Protein AF-A2EUS5-F1 (afdb_monomer_lite)

Secondary structure (DSSP, 8-state):
---TT-TTS---HHHHH-HHHH-TT--S---S-GGGTT------SS-PPTTEE--TTT--SSS--PEEEEEETTTEEEEEEEEETTTTEEEEEEE-STT-EEEEEEEEETTEEEEEEEE---HHHHHHHHHHHH---SS-TTTT--PPPPPPPPPPPPPPPPPP-PPPPPPS------PPP-----GGGTTTSS--TTS--STT-EEEETTEEEE--STTS--HHHHHHHHHHHHHHHHH-

pLDDT: mean 83.4, std 14.46, range [44.53, 98.56]

Foldseek 3Di:
DADPVDPVQLQDPVCVVCVCVLPVPPDNAFANDVVVSRHPDDDDPDDDDQQWDDAPQQDDDPVRDTWGKDAPAQQKIKTFDQQEPVVSHTDIDIGRAFQDKDWGWHHDDPPDIDITIGTDHRSNVVVVVSVVVVDDCPDDPCPPPPPPDDDDDPDDDDDDDDDDDDDDDDDPDDPDDDDQDDDDDDLCPVVVVDPDQQADQDAQDWGADPNDTDGDHPVRHDDPVNSVVVVVVVVVVSVVD

Structure (mmCIF, N/CA/C/O backbone):
data_AF-A2EUS5-F1
#
_entry.id   AF-A2EUS5-F1
#
loop_
_atom_site.group_PDB
_atom_site.id
_atom_site.type_symbol
_atom_site.label_atom_id
_atom_site.label_alt_id
_atom_site.label_comp_id
_atom_site.label_asym_id
_atom_site.label_entity_id
_atom_site.label_seq_id
_atom_site.pdbx_PDB_ins_code
_atom_site.Cartn_x
_atom_site.Cartn_y
_atom_site.Cartn_z
_atom_site.occupancy
_atom_site.B_iso_or_equiv
_atom_site.auth_seq_id
_atom_site.auth_comp_id
_atom_site.auth_asym_id
_atom_site.auth_atom_id
_atom_site.pdbx_PDB_model_num
ATOM 1 N N . MET A 1 1 ? -14.681 -1.479 -20.685 1.00 73.88 1 MET A N 1
ATOM 2 C CA . MET A 1 1 ? -13.564 -0.969 -21.499 1.00 73.88 1 MET A CA 1
ATOM 3 C C . MET A 1 1 ? -13.540 0.542 -21.354 1.00 73.88 1 MET A C 1
ATOM 5 O O . MET A 1 1 ? -14.616 1.126 -21.282 1.00 73.88 1 MET A O 1
ATOM 9 N N . ILE A 1 2 ? -12.360 1.143 -21.207 1.00 82.38 2 ILE A N 1
ATOM 10 C CA . ILE A 1 2 ? -12.221 2.602 -21.096 1.00 82.38 2 ILE A CA 1
ATOM 11 C C . ILE A 1 2 ? -12.633 3.242 -22.420 1.00 82.38 2 ILE A C 1
ATOM 13 O O . ILE A 1 2 ? -12.225 2.773 -23.481 1.00 82.38 2 ILE A O 1
ATOM 17 N N . ASP A 1 3 ? -13.460 4.282 -22.348 1.00 84.12 3 ASP A N 1
ATOM 18 C CA . ASP A 1 3 ? -13.891 5.029 -23.525 1.00 84.12 3 ASP A CA 1
ATOM 19 C C . ASP A 1 3 ? -12.843 6.080 -23.892 1.00 84.12 3 ASP A C 1
ATOM 21 O O . ASP A 1 3 ? -12.857 7.198 -23.393 1.00 84.12 3 ASP A O 1
ATOM 25 N N . CYS A 1 4 ? -11.940 5.717 -24.794 1.00 84.12 4 CYS A N 1
ATOM 26 C CA . CYS A 1 4 ? -10.886 6.595 -25.296 1.00 84.12 4 CYS A CA 1
ATOM 27 C C . CYS A 1 4 ? -11.377 7.839 -26.053 1.00 84.12 4 CYS A C 1
ATOM 29 O O . CYS A 1 4 ? -10.570 8.712 -26.360 1.00 84.12 4 CYS A O 1
ATOM 31 N N . ASN A 1 5 ? -12.675 7.935 -26.351 1.00 82.12 5 ASN A N 1
ATOM 32 C CA . ASN A 1 5 ? -13.273 9.115 -26.972 1.00 82.12 5 ASN A CA 1
ATOM 33 C C . ASN A 1 5 ? -13.945 10.037 -25.948 1.00 82.12 5 ASN A C 1
ATOM 35 O O . ASN A 1 5 ? -14.402 11.123 -26.309 1.00 82.12 5 ASN A O 1
ATOM 39 N N . ASN A 1 6 ? -14.028 9.623 -24.682 1.00 79.00 6 ASN A N 1
ATOM 40 C CA . ASN A 1 6 ? -14.646 10.417 -23.640 1.00 79.00 6 ASN A CA 1
ATOM 41 C C . ASN A 1 6 ? -13.616 11.388 -23.037 1.00 79.00 6 ASN A C 1
ATOM 43 O O . ASN A 1 6 ? -12.697 10.951 -22.345 1.00 79.00 6 ASN A O 1
ATOM 47 N N . PRO A 1 7 ? -13.784 12.712 -23.198 1.00 66.62 7 PRO A N 1
ATOM 48 C CA . PRO A 1 7 ? -12.845 13.697 -22.659 1.00 66.62 7 PRO A CA 1
ATOM 49 C C . PRO A 1 7 ? -12.796 13.723 -21.122 1.00 66.62 7 PRO A C 1
ATOM 51 O O . PRO A 1 7 ? -11.922 14.365 -20.551 1.00 66.62 7 PRO A O 1
ATOM 54 N N . THR A 1 8 ? -13.733 13.056 -20.437 1.00 68.19 8 THR A N 1
ATOM 55 C CA . THR A 1 8 ? -13.759 12.973 -18.966 1.00 68.19 8 THR A CA 1
ATOM 56 C C . THR A 1 8 ? -12.941 11.808 -18.413 1.00 68.19 8 THR A C 1
ATOM 58 O O . THR A 1 8 ? -12.488 11.861 -17.269 1.00 68.19 8 THR A O 1
ATOM 61 N N . THR A 1 9 ? -12.705 10.764 -19.209 1.00 65.12 9 THR A N 1
ATOM 62 C CA . THR A 1 9 ? -11.675 9.781 -18.893 1.00 65.12 9 THR A CA 1
ATOM 63 C C . THR A 1 9 ? -10.361 10.411 -19.322 1.00 65.12 9 THR A C 1
ATOM 65 O O . THR A 1 9 ? -10.129 10.559 -20.515 1.00 65.12 9 THR A O 1
ATOM 68 N N . ASN A 1 10 ? -9.513 10.824 -18.378 1.00 65.81 10 ASN A N 1
ATOM 69 C CA . ASN A 1 10 ? -8.153 11.326 -18.641 1.00 65.81 10 ASN A CA 1
ATOM 70 C C . ASN A 1 10 ? -7.235 10.219 -19.218 1.00 65.81 10 ASN A C 1
ATOM 72 O O . ASN A 1 10 ? -6.119 10.015 -18.746 1.00 65.81 10 ASN A O 1
ATOM 76 N N . ALA A 1 11 ? -7.733 9.426 -20.165 1.00 69.56 11 ALA A N 1
ATOM 77 C CA . ALA A 1 11 ? -7.022 8.352 -20.813 1.00 69.56 11 ALA A CA 1
ATOM 78 C C . ALA A 1 11 ? -6.057 8.979 -21.819 1.00 69.56 11 ALA A C 1
ATOM 80 O O . ALA A 1 11 ? -6.460 9.600 -22.801 1.00 69.56 11 ALA A O 1
ATOM 81 N N . ASP A 1 12 ? -4.769 8.854 -21.525 1.00 84.00 12 ASP A N 1
ATOM 82 C CA . ASP A 1 12 ? -3.700 9.325 -22.393 1.00 84.00 12 ASP A CA 1
ATOM 83 C C . ASP A 1 12 ? -3.794 8.649 -23.771 1.00 84.00 12 ASP A C 1
ATOM 85 O O . ASP A 1 12 ? -4.067 7.450 -23.885 1.00 84.00 12 ASP A O 1
ATOM 89 N N . SER A 1 13 ? -3.528 9.412 -24.831 1.00 87.12 13 SER A N 1
ATOM 90 C CA . SER A 1 13 ? -3.507 8.906 -26.207 1.00 87.12 13 SER A CA 1
ATOM 91 C C . SER A 1 13 ? -2.647 7.644 -26.386 1.00 87.12 13 SER A C 1
ATOM 93 O O . SER A 1 13 ? -3.013 6.759 -27.154 1.00 87.12 13 SER A O 1
ATOM 95 N N . ARG A 1 14 ? -1.544 7.495 -25.640 1.00 86.38 14 ARG A N 1
ATOM 96 C CA . ARG A 1 14 ? -0.659 6.319 -25.691 1.00 86.38 14 ARG A CA 1
ATOM 97 C C . ARG A 1 14 ? -1.316 5.065 -25.145 1.00 86.38 14 ARG A C 1
ATOM 99 O O . ARG A 1 14 ? -1.176 4.005 -25.758 1.00 86.38 14 ARG A O 1
ATOM 106 N N . TYR A 1 15 ? -2.061 5.203 -24.049 1.00 89.94 15 TYR A N 1
ATOM 107 C CA . TYR A 1 15 ? -2.882 4.129 -23.500 1.00 89.94 15 TYR A CA 1
ATOM 108 C C . TYR A 1 15 ? -3.909 3.670 -24.539 1.00 89.94 15 TYR A C 1
ATOM 110 O O . TYR A 1 15 ? -4.011 2.483 -24.849 1.00 89.94 15 TYR A O 1
ATOM 118 N N . CYS A 1 16 ? -4.618 4.631 -25.132 1.00 89.19 16 CYS A N 1
ATOM 119 C CA . CYS A 1 16 ? -5.685 4.383 -26.096 1.00 89.19 16 CYS A CA 1
ATOM 120 C C . CYS A 1 16 ? -5.209 3.802 -27.429 1.00 89.19 16 CYS A C 1
ATOM 122 O O . CYS A 1 16 ? -5.917 2.998 -28.031 1.00 89.19 16 CYS A O 1
ATOM 124 N N . ASN A 1 17 ? -3.998 4.152 -27.859 1.00 91.94 17 ASN A N 1
ATOM 125 C CA . ASN A 1 17 ? -3.387 3.596 -29.062 1.00 91.94 17 ASN A CA 1
ATOM 126 C C . ASN A 1 17 ? -2.843 2.171 -28.849 1.00 91.94 17 ASN A C 1
ATOM 128 O O . ASN A 1 17 ? -2.637 1.456 -29.826 1.00 91.94 17 ASN A O 1
ATOM 132 N N . ASN A 1 18 ? -2.626 1.736 -27.598 1.00 92.25 18 ASN A N 1
ATOM 133 C CA . ASN A 1 18 ? -2.013 0.440 -27.277 1.00 92.25 18 ASN A CA 1
ATOM 134 C C . ASN A 1 18 ? -2.756 -0.330 -26.159 1.00 92.25 18 ASN A C 1
ATOM 136 O O . ASN A 1 18 ? -2.133 -0.764 -25.183 1.00 92.25 18 ASN A O 1
ATOM 140 N N . PRO A 1 19 ? -4.077 -0.571 -26.278 1.00 87.19 19 PRO A N 1
ATOM 141 C CA . PRO A 1 19 ? -4.865 -1.173 -25.201 1.00 87.19 19 PRO A CA 1
ATOM 142 C C . PRO A 1 19 ? -4.442 -2.614 -24.882 1.00 87.19 19 PRO A C 1
ATOM 144 O O . PRO A 1 19 ? -4.576 -3.046 -23.743 1.00 87.19 19 PRO A O 1
ATOM 147 N N . GLY A 1 20 ? -3.891 -3.355 -25.851 1.00 90.12 20 GLY A N 1
ATOM 148 C CA . GLY A 1 20 ? -3.392 -4.716 -25.626 1.00 90.12 20 GLY A CA 1
ATOM 149 C C . GLY A 1 20 ? -2.161 -4.783 -24.715 1.00 90.12 20 GLY A C 1
ATOM 150 O O . GLY A 1 20 ? -1.975 -5.785 -24.033 1.00 90.12 20 GLY A O 1
ATOM 151 N N . TYR A 1 21 ? -1.351 -3.719 -24.675 1.00 91.19 21 TYR A N 1
ATOM 152 C CA . TYR A 1 21 ? -0.188 -3.625 -23.791 1.00 91.19 21 TYR A CA 1
ATOM 153 C C . TYR A 1 21 ? -0.593 -3.118 -22.402 1.00 91.19 21 TYR A C 1
ATOM 155 O O . TYR A 1 21 ? -0.327 -3.774 -21.399 1.00 91.19 21 TYR A O 1
ATOM 163 N N . TYR A 1 22 ? -1.303 -1.985 -22.343 1.00 89.12 22 TYR A N 1
ATOM 164 C CA . TYR A 1 22 ? -1.627 -1.322 -21.074 1.00 89.12 22 TYR A CA 1
ATOM 165 C C . TYR A 1 22 ? -2.864 -1.887 -20.357 1.00 89.12 22 TYR A C 1
ATOM 167 O O . TYR A 1 22 ? -3.039 -1.684 -19.157 1.00 89.12 22 TYR A O 1
ATOM 175 N N . ASN A 1 23 ? -3.755 -2.580 -21.069 1.00 90.00 23 ASN A N 1
ATOM 176 C CA . ASN A 1 23 ? -4.985 -3.141 -20.510 1.00 90.00 23 ASN A CA 1
ATOM 177 C C . ASN A 1 23 ? -5.370 -4.485 -21.151 1.00 90.00 23 ASN A C 1
ATOM 179 O O . ASN A 1 23 ? -6.481 -4.633 -21.675 1.00 90.00 23 ASN A O 1
ATOM 183 N N . PRO A 1 24 ? -4.487 -5.498 -21.077 1.00 88.94 24 PRO A N 1
ATOM 184 C CA . PRO A 1 24 ? -4.722 -6.805 -21.692 1.00 88.94 24 PRO A CA 1
ATOM 185 C C . PRO A 1 24 ? -5.991 -7.501 -21.172 1.00 88.94 24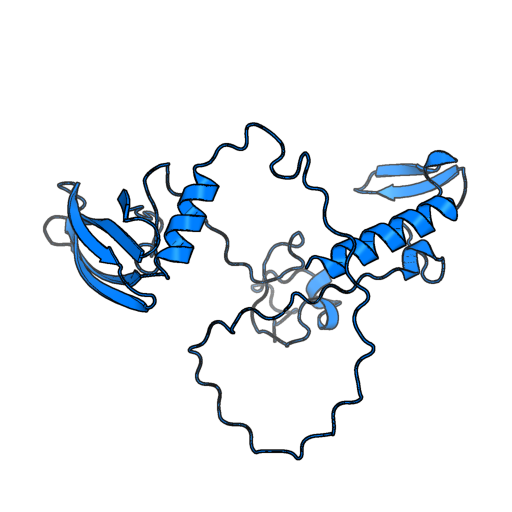 PRO A C 1
ATOM 187 O O . PRO A 1 24 ? -6.568 -8.334 -21.864 1.00 88.94 24 PRO A O 1
ATOM 190 N N . ASN A 1 25 ? -6.453 -7.138 -19.970 1.00 88.12 25 ASN A N 1
ATOM 191 C CA . ASN A 1 25 ? -7.629 -7.722 -19.320 1.00 88.12 25 ASN A CA 1
ATOM 192 C C . ASN A 1 25 ? -8.922 -6.907 -19.523 1.00 88.12 25 ASN A C 1
ATOM 194 O O . ASN A 1 25 ? -9.967 -7.281 -18.992 1.00 88.12 25 ASN A O 1
ATOM 198 N N . GLY A 1 26 ? -8.882 -5.790 -20.259 1.00 88.31 26 GLY A N 1
ATOM 199 C CA . GLY A 1 26 ? -10.076 -5.013 -20.608 1.00 88.31 26 GLY A CA 1
ATOM 200 C C . GLY A 1 26 ? -10.772 -4.307 -19.435 1.00 88.31 26 GLY A C 1
ATOM 201 O O . GLY A 1 26 ? -11.986 -4.074 -19.494 1.00 88.31 26 GLY A O 1
ATOM 202 N N . TYR A 1 27 ? -10.032 -3.933 -18.386 1.00 85.50 27 TYR A N 1
ATOM 203 C CA . TYR A 1 27 ? -10.548 -3.166 -17.252 1.00 85.50 27 TYR A CA 1
ATOM 204 C C . TYR A 1 27 ? -11.239 -1.871 -17.708 1.00 85.50 27 TYR A C 1
ATOM 206 O O . TYR A 1 27 ? -10.928 -1.287 -18.748 1.00 85.50 27 TYR A O 1
ATOM 214 N N . ASN A 1 28 ? -12.219 -1.424 -16.930 1.00 87.50 28 ASN A N 1
ATOM 215 C CA . ASN A 1 28 ? -12.946 -0.171 -17.145 1.00 87.50 28 ASN A CA 1
ATOM 216 C C . ASN A 1 28 ? -12.312 1.030 -16.424 1.00 87.50 28 ASN A C 1
ATOM 218 O O . ASN A 1 28 ? -12.851 2.129 -16.504 1.00 87.50 28 ASN A O 1
ATOM 222 N N . ILE A 1 29 ? -11.195 0.815 -15.732 1.00 84.62 29 ILE A N 1
ATOM 223 C CA . ILE A 1 29 ? -10.425 1.829 -15.017 1.00 84.62 29 ILE A CA 1
ATOM 224 C C . ILE A 1 29 ? -8.949 1.698 -15.396 1.00 84.62 29 ILE A C 1
ATOM 226 O O . ILE A 1 29 ? -8.449 0.583 -15.556 1.00 84.62 29 ILE A O 1
ATOM 230 N N . SER A 1 30 ? -8.258 2.826 -15.526 1.00 86.75 30 SER A N 1
ATOM 231 C CA . SER A 1 30 ? -6.803 2.898 -15.678 1.00 86.75 30 SER A CA 1
ATOM 232 C C . SER A 1 30 ? -6.224 3.782 -14.584 1.00 86.75 30 SER A C 1
ATOM 234 O O . SER A 1 30 ? -6.906 4.641 -14.020 1.00 86.75 30 SER A O 1
ATOM 236 N N . GLY A 1 31 ? -4.945 3.581 -14.292 1.00 87.44 31 GLY A N 1
ATOM 237 C CA . GLY A 1 31 ? -4.135 4.601 -13.650 1.00 87.44 31 GLY A CA 1
ATOM 238 C C . GLY A 1 31 ? -4.023 5.841 -14.539 1.00 87.44 31 GLY A C 1
ATOM 239 O O . GLY A 1 31 ? -4.237 5.791 -15.750 1.00 87.44 31 GLY A O 1
ATOM 240 N N . ILE A 1 32 ? -3.690 6.966 -13.915 1.00 84.94 32 ILE A N 1
ATOM 241 C CA . ILE A 1 32 ? -3.557 8.269 -14.585 1.00 84.94 32 ILE A CA 1
ATOM 242 C C . ILE A 1 32 ? -2.099 8.640 -14.883 1.00 84.94 32 ILE A C 1
ATOM 244 O O . ILE A 1 32 ? -1.841 9.658 -15.515 1.00 84.94 32 ILE A O 1
ATOM 248 N N . TYR A 1 33 ? -1.144 7.840 -14.407 1.00 85.69 33 TYR A N 1
ATOM 249 C CA . TYR A 1 33 ? 0.279 8.149 -14.475 1.00 85.69 33 TYR A CA 1
ATOM 250 C C . TYR A 1 33 ? 0.988 7.220 -15.457 1.00 85.69 33 TYR A C 1
ATOM 252 O O . TYR A 1 33 ? 0.978 5.999 -15.293 1.00 85.69 33 TYR A O 1
ATOM 260 N N . GLU A 1 34 ? 1.651 7.821 -16.441 1.00 87.38 34 GLU A N 1
ATOM 261 C CA . GLU A 1 34 ? 2.504 7.123 -17.405 1.00 87.38 34 GLU A CA 1
ATOM 262 C C . GLU A 1 34 ? 3.674 6.403 -16.727 1.00 87.38 34 GLU A C 1
ATOM 264 O O . GLU A 1 34 ? 4.009 5.294 -17.114 1.00 87.38 34 GLU A O 1
ATOM 269 N N . SER A 1 35 ? 4.257 6.984 -15.672 1.00 88.50 35 SER A N 1
ATOM 270 C CA . SER A 1 35 ? 5.387 6.390 -14.938 1.00 88.50 35 SER A CA 1
ATOM 271 C C . SER A 1 35 ? 5.080 5.023 -14.318 1.00 88.50 35 SER A C 1
ATOM 273 O O . SER A 1 35 ? 5.985 4.343 -13.845 1.00 88.50 35 SER A O 1
ATOM 275 N N . PHE A 1 36 ? 3.803 4.647 -14.272 1.00 88.56 36 PHE A N 1
ATOM 276 C CA . PHE A 1 36 ? 3.329 3.350 -13.806 1.00 88.56 36 PHE A CA 1
ATOM 277 C C . PHE A 1 36 ? 2.606 2.583 -14.916 1.00 88.56 36 PHE A C 1
ATOM 279 O O . PHE A 1 36 ? 1.742 1.766 -14.614 1.00 88.56 36 PHE A O 1
ATOM 286 N N . ASP A 1 37 ? 2.883 2.892 -16.186 1.00 89.31 37 ASP A N 1
ATOM 287 C CA . ASP A 1 37 ? 2.243 2.294 -17.361 1.00 89.31 37 ASP A CA 1
ATOM 288 C C . ASP A 1 37 ? 0.709 2.291 -17.269 1.00 89.31 37 ASP A C 1
ATOM 290 O O . ASP A 1 37 ? 0.037 1.335 -17.656 1.00 89.31 37 ASP A O 1
ATOM 294 N N . TYR A 1 38 ? 0.134 3.352 -16.691 1.00 88.88 38 TYR A N 1
ATOM 295 C CA . TYR A 1 38 ? -1.307 3.475 -16.446 1.00 88.88 38 TYR A CA 1
ATOM 296 C C . TYR A 1 38 ? -1.905 2.314 -15.633 1.00 88.88 38 TYR A C 1
ATOM 298 O O . TYR A 1 38 ? -3.113 2.063 -15.684 1.00 88.88 38 TYR A O 1
ATOM 306 N N . GLN A 1 39 ? -1.094 1.611 -14.841 1.00 86.69 39 GLN A N 1
ATOM 307 C CA . GLN A 1 39 ? -1.578 0.602 -13.913 1.00 86.69 39 GLN A CA 1
ATOM 308 C C . GLN A 1 39 ? -2.384 1.281 -12.792 1.00 86.69 39 GLN A C 1
ATOM 310 O O . GLN A 1 39 ? -1.955 2.302 -12.242 1.00 86.69 39 GLN A O 1
ATOM 315 N N . PRO A 1 40 ? -3.563 0.749 -12.423 1.00 83.94 40 PRO A N 1
ATOM 316 C CA . PRO A 1 40 ? -4.359 1.286 -11.326 1.00 83.94 40 PRO A CA 1
ATOM 317 C C . PRO A 1 40 ? -3.712 0.919 -9.983 1.00 83.94 40 PRO A C 1
ATOM 319 O O . PRO A 1 40 ? -4.076 -0.061 -9.332 1.00 83.94 40 PRO A O 1
ATOM 322 N N . LEU A 1 41 ? -2.723 1.710 -9.570 1.00 85.56 41 LEU A N 1
ATOM 323 C CA . LEU A 1 41 ? -2.011 1.516 -8.313 1.00 85.56 41 LEU A CA 1
ATOM 324 C C . LEU A 1 41 ? -2.738 2.196 -7.152 1.00 85.56 41 LEU A C 1
ATOM 326 O O . LEU A 1 41 ? -3.192 3.336 -7.246 1.00 85.56 41 LEU A O 1
ATOM 330 N N . LYS A 1 42 ? -2.795 1.503 -6.012 1.00 81.31 42 LYS A N 1
ATOM 331 C CA . LYS A 1 42 ? -3.164 2.113 -4.732 1.00 81.31 42 LYS A CA 1
ATOM 332 C C . LYS A 1 42 ? -1.903 2.696 -4.109 1.00 81.31 42 LYS A C 1
ATOM 334 O O . LYS A 1 42 ? -1.052 1.942 -3.648 1.00 81.31 42 LYS A O 1
ATOM 339 N N . TYR A 1 43 ? -1.799 4.017 -4.078 1.00 81.00 43 TYR A N 1
ATOM 340 C CA . TYR A 1 43 ? -0.706 4.716 -3.410 1.00 81.00 43 TYR A CA 1
ATOM 341 C C . TYR A 1 43 ? -1.231 5.499 -2.201 1.00 81.00 43 TYR A C 1
ATOM 343 O O . TYR A 1 43 ? -2.372 5.974 -2.212 1.00 81.00 43 TYR A O 1
ATOM 351 N N . PRO A 1 44 ? -0.433 5.623 -1.129 1.00 79.44 44 PRO A N 1
ATOM 352 C CA . PRO A 1 44 ? -0.824 6.419 0.021 1.00 79.44 44 PRO A CA 1
ATOM 353 C C . PRO A 1 44 ? -0.848 7.903 -0.362 1.00 79.44 44 PRO A C 1
ATOM 355 O O . PRO A 1 44 ? 0.143 8.446 -0.842 1.00 79.44 44 PRO A O 1
ATOM 358 N N . LYS A 1 45 ? -1.975 8.581 -0.117 1.00 81.12 45 LYS A N 1
ATOM 359 C CA . LYS A 1 45 ? -2.053 10.051 -0.199 1.00 81.12 45 LYS A CA 1
ATOM 360 C C . LYS A 1 45 ? -1.376 10.722 1.002 1.00 81.12 45 LYS A C 1
ATOM 362 O O . LYS A 1 45 ? -0.912 11.852 0.906 1.00 81.12 45 LYS A O 1
ATOM 367 N N . PHE A 1 46 ? -1.337 10.016 2.128 1.00 83.69 46 PHE A N 1
ATOM 368 C CA . PHE A 1 46 ? -0.775 10.470 3.388 1.00 83.69 46 PHE A CA 1
ATOM 369 C C . PHE A 1 46 ? -0.000 9.328 4.047 1.00 83.69 46 PHE A C 1
ATOM 371 O O . PHE A 1 46 ? -0.437 8.176 4.016 1.00 83.69 46 PHE A O 1
ATOM 378 N N . ILE A 1 47 ? 1.151 9.651 4.637 1.00 87.00 47 ILE A N 1
ATOM 379 C CA . ILE A 1 47 ? 2.001 8.699 5.354 1.00 87.00 47 ILE A CA 1
ATOM 380 C C . ILE A 1 47 ? 1.943 9.040 6.838 1.00 87.00 47 ILE A C 1
ATOM 382 O O . ILE A 1 47 ? 2.196 10.176 7.238 1.00 87.00 47 ILE A O 1
ATOM 386 N N . CYS A 1 48 ? 1.624 8.042 7.660 1.00 90.12 48 CYS A N 1
ATOM 387 C CA . CYS A 1 48 ? 1.584 8.218 9.102 1.00 90.12 48 CYS A CA 1
ATOM 388 C C . CYS A 1 48 ? 2.966 8.544 9.680 1.00 90.12 48 CYS A C 1
ATOM 390 O O . CYS A 1 48 ? 3.949 7.914 9.280 1.00 90.12 48 CYS A O 1
ATOM 392 N N . PRO A 1 49 ? 3.050 9.467 10.659 1.00 90.75 49 PRO A N 1
ATOM 393 C CA . PRO A 1 49 ? 4.302 9.739 11.351 1.00 90.75 49 PRO A CA 1
ATOM 394 C C . PRO A 1 49 ? 4.772 8.505 12.134 1.00 90.75 49 PRO A C 1
ATOM 396 O O . PRO A 1 49 ? 3.995 7.586 12.412 1.00 90.75 49 PRO A O 1
ATOM 399 N N . ARG A 1 50 ? 6.051 8.503 12.521 1.00 90.12 50 ARG A N 1
ATOM 400 C CA . ARG A 1 50 ? 6.672 7.414 13.288 1.00 90.12 50 ARG A CA 1
ATOM 401 C C . ARG A 1 50 ? 5.869 7.083 14.553 1.00 90.12 50 ARG A C 1
ATOM 403 O O . ARG A 1 50 ? 5.386 7.982 15.239 1.00 90.12 50 ARG A O 1
ATOM 410 N N . GLY A 1 51 ? 5.722 5.788 14.844 1.00 92.56 51 GLY A N 1
ATOM 411 C CA . GLY A 1 51 ? 4.921 5.286 15.970 1.00 92.56 51 GLY A CA 1
ATOM 412 C C . GLY A 1 51 ? 3.403 5.325 15.748 1.00 92.56 51 GLY A C 1
ATOM 413 O O . GLY A 1 51 ? 2.642 4.947 16.638 1.00 92.56 51 GLY A O 1
ATOM 414 N N . LYS A 1 52 ? 2.943 5.759 14.567 1.00 94.75 52 LYS A N 1
ATOM 415 C CA . LYS A 1 52 ? 1.533 5.711 14.177 1.00 94.75 52 LYS A CA 1
ATOM 416 C C . LYS A 1 52 ? 1.336 4.969 12.861 1.00 94.75 52 LYS A C 1
ATOM 418 O O . LYS A 1 52 ? 2.225 4.903 12.015 1.00 94.75 52 LYS A O 1
ATOM 423 N N . ALA A 1 53 ? 0.141 4.425 12.678 1.00 94.44 53 ALA A N 1
ATOM 424 C CA . ALA A 1 53 ? -0.241 3.697 11.482 1.00 94.44 53 ALA A CA 1
ATOM 425 C C . ALA A 1 53 ? -1.728 3.883 11.170 1.00 94.44 53 ALA A C 1
ATOM 427 O O . ALA A 1 53 ? -2.534 4.219 12.037 1.00 94.44 53 ALA A O 1
ATOM 428 N N . ALA A 1 54 ? -2.085 3.634 9.916 1.00 93.25 54 ALA A N 1
ATOM 429 C CA . ALA A 1 54 ? -3.462 3.522 9.475 1.00 93.25 54 ALA A CA 1
ATOM 430 C C . ALA A 1 54 ? -3.704 2.089 8.993 1.00 93.25 54 ALA A C 1
ATOM 432 O O . ALA A 1 54 ? -2.849 1.489 8.342 1.00 93.25 54 ALA A O 1
ATOM 433 N N . ILE A 1 55 ? -4.875 1.552 9.318 1.00 93.69 55 ILE A N 1
ATOM 434 C CA . ILE A 1 55 ? -5.368 0.275 8.801 1.00 93.69 55 ILE A CA 1
ATOM 435 C C . ILE A 1 55 ? -6.690 0.509 8.073 1.00 93.69 55 ILE A C 1
ATOM 437 O O . ILE A 1 55 ? -7.293 1.582 8.177 1.00 93.69 55 ILE A O 1
ATOM 441 N N . GLN A 1 56 ? -7.151 -0.497 7.332 1.00 92.19 56 GLN A N 1
ATOM 442 C CA . GLN A 1 56 ? -8.404 -0.415 6.591 1.00 92.19 56 GLN A CA 1
ATOM 443 C C . GLN A 1 56 ? -9.564 -0.009 7.513 1.00 92.19 56 GLN A C 1
ATOM 445 O O . GLN A 1 56 ? -9.767 -0.599 8.574 1.00 92.19 56 GLN A O 1
ATOM 450 N N . GLY A 1 57 ? -10.324 1.004 7.092 1.00 90.62 57 GLY A N 1
ATOM 451 C CA . GLY A 1 57 ? -11.465 1.541 7.837 1.00 90.62 57 GLY A CA 1
ATOM 452 C C . GLY A 1 57 ? -11.145 2.714 8.770 1.00 90.62 57 GLY A C 1
ATOM 453 O O . GLY A 1 57 ? -12.074 3.357 9.259 1.00 90.62 57 GLY A O 1
ATOM 454 N N . LEU A 1 58 ? -9.862 3.041 8.989 1.00 88.69 58 LEU A N 1
ATOM 455 C CA . LEU A 1 58 ? -9.474 4.286 9.668 1.00 88.69 58 LEU A CA 1
ATOM 456 C C . LEU A 1 58 ? -9.495 5.506 8.743 1.00 88.69 58 LEU A C 1
ATOM 458 O O . LEU A 1 58 ? -9.747 6.616 9.210 1.00 88.69 58 LEU A O 1
ATOM 462 N N . THR A 1 59 ? -9.250 5.298 7.452 1.00 78.94 59 THR A N 1
ATOM 463 C CA . THR A 1 59 ? -9.185 6.347 6.433 1.00 78.94 59 THR A CA 1
ATOM 464 C C . THR A 1 59 ? -10.497 6.403 5.652 1.00 78.94 59 THR A C 1
ATOM 466 O O . THR A 1 59 ? -11.050 5.371 5.265 1.00 78.94 59 THR A O 1
ATOM 469 N N . TYR A 1 60 ? -11.056 7.601 5.472 1.00 65.06 60 TYR A N 1
ATOM 470 C CA . TYR A 1 60 ? -12.310 7.794 4.719 1.00 65.06 60 TYR A CA 1
ATOM 471 C C . TYR A 1 60 ? -12.414 9.187 4.084 1.00 65.06 60 TYR A C 1
ATOM 473 O O . TYR A 1 60 ? -13.039 9.319 3.038 1.00 65.06 60 TYR A O 1
ATOM 481 N N . TYR A 1 61 ? -11.783 10.213 4.668 1.00 58.31 61 TYR A N 1
ATOM 482 C CA . TYR A 1 61 ? -11.751 11.582 4.141 1.00 58.31 61 TYR A CA 1
ATOM 483 C C . TYR A 1 61 ? -10.402 12.252 4.429 1.00 58.31 61 TYR A C 1
ATOM 485 O O . TYR A 1 61 ? -9.574 11.683 5.123 1.00 58.31 61 TYR A O 1
ATOM 493 N N . ILE A 1 62 ? -10.218 13.468 3.903 1.00 57.88 62 ILE A N 1
ATOM 494 C CA . ILE A 1 62 ? -9.013 14.321 3.973 1.00 57.88 62 ILE A CA 1
ATOM 495 C C . ILE A 1 62 ? -8.343 14.449 5.353 1.00 57.88 62 ILE A C 1
ATOM 497 O O . ILE A 1 62 ? -7.164 14.783 5.408 1.00 57.88 62 ILE A O 1
ATOM 501 N N . ASP A 1 63 ? -9.052 14.128 6.430 1.00 55.34 63 ASP A N 1
ATOM 502 C CA . ASP A 1 63 ? -8.547 14.149 7.800 1.00 55.34 63 ASP A CA 1
ATOM 503 C C . ASP A 1 63 ? -8.141 12.740 8.246 1.00 55.34 63 ASP A C 1
ATOM 505 O O . ASP A 1 63 ? -8.609 12.257 9.271 1.00 55.34 63 ASP A O 1
ATOM 509 N N . ASP A 1 64 ? -7.338 12.036 7.446 1.00 62.03 64 ASP A N 1
ATOM 510 C CA . ASP A 1 64 ? -6.929 10.656 7.718 1.00 62.03 64 ASP A CA 1
ATOM 511 C C . ASP A 1 64 ? -6.214 10.538 9.073 1.00 62.03 64 ASP A C 1
ATOM 513 O O . ASP A 1 64 ? -5.202 11.188 9.341 1.00 62.03 64 ASP A O 1
ATOM 517 N N . ILE A 1 65 ? -6.742 9.679 9.951 1.00 79.56 65 ILE A N 1
ATOM 518 C CA . ILE A 1 65 ? -6.254 9.568 11.325 1.00 79.56 65 ILE A CA 1
ATOM 519 C C . ILE A 1 65 ? -5.389 8.332 11.468 1.00 79.56 65 ILE A C 1
ATOM 521 O O . ILE A 1 65 ? -5.873 7.200 11.483 1.00 79.56 65 ILE A O 1
ATOM 525 N N . CYS A 1 66 ? -4.101 8.576 11.653 1.00 91.31 66 CYS A N 1
ATOM 526 C CA . CYS A 1 66 ? -3.184 7.565 12.135 1.00 91.31 66 CYS A CA 1
ATOM 527 C C . CYS A 1 66 ? -3.438 7.312 13.618 1.00 91.31 66 CYS A C 1
ATOM 529 O O . CYS A 1 66 ? -3.464 8.244 14.427 1.00 91.31 66 CYS A O 1
ATOM 531 N N . ALA A 1 67 ? -3.595 6.046 13.969 1.00 94.69 67 ALA A N 1
ATOM 532 C CA . ALA A 1 67 ? -3.655 5.597 15.345 1.00 94.69 67 ALA A CA 1
ATOM 533 C C . ALA A 1 67 ? -2.247 5.246 15.826 1.00 94.69 67 ALA A C 1
ATOM 535 O O . ALA A 1 67 ? -1.415 4.772 15.045 1.00 94.69 67 ALA A O 1
ATOM 536 N N . SER A 1 68 ? -1.973 5.482 17.106 1.00 96.31 68 SER A N 1
ATOM 537 C CA . SER A 1 68 ? -0.776 4.920 17.730 1.00 96.31 68 SER A CA 1
ATOM 538 C C . SER A 1 68 ? -0.897 3.400 17.722 1.00 96.31 68 SER A C 1
ATOM 540 O O . SER A 1 68 ? -2.000 2.871 17.879 1.00 96.31 68 SER A O 1
ATOM 542 N N . TYR A 1 69 ? 0.211 2.700 17.508 1.00 97.25 69 TYR A N 1
ATOM 543 C CA . TYR A 1 69 ? 0.223 1.242 17.532 1.00 97.25 69 TYR A CA 1
ATOM 544 C C . TYR A 1 69 ? 1.378 0.719 18.373 1.00 97.25 69 TYR A C 1
ATOM 546 O O . TYR A 1 69 ? 2.404 1.381 18.530 1.00 97.25 69 TYR A O 1
ATOM 554 N N . GLN A 1 70 ? 1.221 -0.506 18.858 1.00 97.94 70 GLN A N 1
ATOM 555 C CA . GLN A 1 70 ? 2.292 -1.249 19.501 1.00 97.94 70 GLN A CA 1
ATOM 556 C C . GLN A 1 70 ? 2.208 -2.713 19.091 1.00 97.94 70 GLN A C 1
ATOM 558 O O . GLN A 1 70 ? 1.177 -3.359 19.269 1.00 97.94 70 GLN A O 1
ATOM 563 N N . CYS A 1 71 ? 3.299 -3.234 18.544 1.00 97.81 71 CYS A N 1
ATOM 564 C CA . CYS A 1 71 ? 3.410 -4.643 18.200 1.00 97.81 71 CYS A CA 1
ATOM 565 C C . CYS A 1 71 ? 3.751 -5.473 19.436 1.00 97.81 71 CYS A C 1
ATOM 567 O O . CYS A 1 71 ? 4.626 -5.101 20.217 1.00 97.81 71 CYS A O 1
ATOM 569 N N . ASN A 1 72 ? 3.054 -6.593 19.594 1.00 96.56 72 ASN A N 1
ATOM 570 C CA . ASN A 1 72 ? 3.414 -7.650 20.525 1.00 96.56 72 ASN A CA 1
ATOM 571 C C . ASN A 1 72 ? 4.043 -8.768 19.692 1.00 96.56 72 ASN A C 1
ATOM 573 O O . ASN A 1 72 ? 3.345 -9.667 19.214 1.00 96.56 72 ASN A O 1
ATOM 577 N N . GLU A 1 73 ? 5.342 -8.609 19.430 1.00 94.06 73 GLU A N 1
ATOM 578 C CA . GLU A 1 73 ? 6.094 -9.422 18.471 1.00 94.06 73 GLU A CA 1
ATOM 579 C C . GLU A 1 73 ? 5.409 -9.412 17.089 1.00 94.06 73 GLU A C 1
ATOM 581 O O . GLU A 1 73 ? 5.118 -8.345 16.543 1.00 94.06 73 GLU A O 1
ATOM 586 N N . TYR A 1 74 ? 5.122 -10.590 16.533 1.00 95.12 74 TYR A N 1
ATOM 587 C CA . TYR A 1 74 ? 4.434 -10.765 15.252 1.00 95.12 74 TYR A CA 1
ATOM 588 C C . TYR A 1 74 ? 3.080 -11.477 15.392 1.00 95.12 74 TYR A C 1
ATOM 590 O O . TYR A 1 74 ? 2.450 -11.801 14.387 1.00 95.12 74 TYR A O 1
ATOM 598 N N . THR A 1 75 ? 2.610 -11.731 16.619 1.00 97.25 75 THR A N 1
ATOM 599 C CA . THR A 1 75 ? 1.372 -12.492 16.870 1.00 97.25 75 THR A CA 1
ATOM 600 C C . THR A 1 75 ? 0.146 -11.601 17.025 1.00 97.25 75 THR A C 1
ATOM 602 O O . THR A 1 75 ? -0.971 -12.019 16.731 1.00 97.25 75 THR A O 1
ATOM 605 N N . SER A 1 76 ? 0.328 -10.369 17.498 1.00 98.19 76 SER A N 1
ATOM 606 C CA . SER A 1 76 ? -0.754 -9.396 17.659 1.00 98.19 76 SER A CA 1
ATOM 607 C C . SER A 1 76 ? -0.208 -7.976 17.735 1.00 98.19 76 SER A C 1
ATOM 609 O O . SER A 1 76 ? 0.971 -7.769 18.013 1.00 98.19 76 SER A O 1
ATOM 611 N N . PHE A 1 77 ? -1.073 -6.983 17.581 1.00 98.50 77 PHE A N 1
ATOM 612 C CA . PHE A 1 77 ? -0.732 -5.595 17.875 1.00 98.50 77 PHE A CA 1
ATOM 613 C C . PHE A 1 77 ? -1.920 -4.848 18.474 1.00 98.50 77 PHE A C 1
ATOM 615 O O . PHE A 1 77 ? -3.080 -5.201 18.249 1.00 98.50 77 PHE A O 1
ATOM 622 N N . TYR A 1 78 ? -1.611 -3.799 19.225 1.00 98.12 78 TYR A N 1
ATOM 623 C CA . TYR A 1 78 ? -2.579 -2.855 19.758 1.00 98.12 78 TYR A CA 1
ATOM 624 C C . TYR A 1 78 ? -2.659 -1.627 18.862 1.00 98.12 78 TYR A C 1
ATOM 626 O O . TYR A 1 78 ? -1.663 -1.222 18.258 1.00 98.12 78 TYR A O 1
ATOM 634 N N . LEU A 1 79 ? -3.845 -1.035 18.792 1.00 97.38 79 LEU A N 1
ATOM 635 C CA . LEU A 1 79 ? -4.119 0.171 18.032 1.00 97.38 79 LEU A CA 1
ATOM 636 C C . LEU A 1 79 ? -4.992 1.112 18.864 1.00 97.38 79 LEU A C 1
ATOM 638 O O . LEU A 1 79 ? -6.136 0.780 19.175 1.00 97.38 79 LEU A O 1
ATOM 642 N N . ASP A 1 80 ? -4.477 2.292 19.192 1.00 97.12 80 ASP A N 1
ATOM 643 C CA . ASP A 1 80 ? -5.206 3.298 19.964 1.00 97.12 80 ASP A CA 1
ATOM 644 C C . ASP A 1 80 ? -5.936 4.247 19.012 1.00 97.12 80 ASP A C 1
ATOM 646 O O . ASP A 1 80 ? -5.387 5.238 18.518 1.00 97.12 80 ASP A O 1
ATOM 650 N N . VAL A 1 81 ? -7.192 3.917 18.713 1.00 95.50 81 VAL A N 1
ATOM 651 C CA . VAL A 1 81 ? -8.013 4.678 17.767 1.00 95.50 81 VAL A CA 1
ATOM 652 C C . VAL A 1 81 ? -8.688 5.853 18.462 1.00 95.50 81 VAL A C 1
ATOM 654 O O . VAL A 1 81 ? -9.241 5.702 19.547 1.00 95.50 81 VAL A O 1
ATOM 657 N N . ILE A 1 82 ? -8.686 7.030 17.833 1.00 93.56 82 ILE A N 1
ATOM 658 C CA . ILE A 1 82 ? -9.386 8.211 18.361 1.00 93.56 82 ILE A CA 1
ATOM 659 C C . ILE A 1 82 ? -10.902 8.004 18.237 1.00 93.56 82 ILE A C 1
ATOM 661 O O . ILE A 1 82 ? -11.425 7.845 17.128 1.00 93.56 82 ILE A O 1
ATOM 665 N N . THR A 1 83 ? -11.603 8.026 19.369 1.00 94.81 83 THR A N 1
ATOM 666 C CA . THR A 1 83 ? -13.067 7.927 19.465 1.00 94.81 83 THR A CA 1
ATOM 667 C C . THR A 1 83 ? -13.738 9.285 19.616 1.00 94.81 83 THR A C 1
ATOM 669 O O . THR A 1 83 ? -14.907 9.409 19.265 1.00 94.81 83 THR A O 1
ATOM 672 N N . ASP A 1 84 ? -13.021 10.311 20.069 1.00 94.12 84 ASP A N 1
ATOM 673 C CA . ASP A 1 84 ? -13.536 11.675 20.165 1.00 94.12 84 ASP A CA 1
ATOM 674 C C . ASP A 1 84 ? -12.452 12.675 19.756 1.00 94.12 84 ASP A C 1
ATOM 676 O O . ASP A 1 84 ? -11.387 12.741 20.370 1.00 94.12 84 ASP A O 1
ATOM 680 N N . THR A 1 85 ? -12.691 13.426 18.680 1.00 91.50 85 THR A N 1
ATOM 681 C CA . THR A 1 85 ? -11.699 14.381 18.165 1.00 91.50 85 THR A CA 1
ATOM 682 C C . THR A 1 85 ? -11.652 15.685 18.949 1.00 91.50 85 THR A C 1
ATOM 684 O O . THR A 1 85 ? -10.693 16.431 18.790 1.00 91.50 85 THR A O 1
ATOM 687 N N . THR A 1 86 ? -12.660 15.978 19.775 1.00 92.56 86 THR A N 1
ATOM 688 C CA . THR A 1 86 ? -12.690 17.203 20.586 1.00 92.56 86 THR A CA 1
ATOM 689 C C . THR A 1 86 ? -11.835 17.052 21.839 1.00 92.56 86 THR A C 1
ATOM 691 O O . THR A 1 86 ? -11.108 17.968 22.213 1.00 92.56 86 THR A O 1
ATOM 694 N N . THR A 1 87 ? -11.856 15.864 22.446 1.00 95.25 87 THR A N 1
ATOM 695 C CA . THR A 1 87 ? -11.097 15.545 23.663 1.00 95.25 87 THR A CA 1
ATOM 696 C C . THR A 1 87 ? -9.815 14.758 23.393 1.00 95.25 87 THR A C 1
ATOM 698 O O . THR A 1 87 ? -9.050 14.510 24.322 1.00 95.25 87 THR A O 1
ATOM 701 N N . ASN A 1 88 ? -9.580 14.327 22.147 1.00 93.00 88 ASN A N 1
ATOM 702 C CA . ASN A 1 88 ? -8.550 13.347 21.781 1.00 93.00 88 ASN A CA 1
ATOM 703 C C . ASN A 1 88 ? -8.652 12.026 22.568 1.00 93.00 88 ASN A C 1
ATOM 705 O O . ASN A 1 88 ? -7.650 11.338 22.769 1.00 93.00 88 ASN A O 1
ATOM 709 N N . SER A 1 89 ? -9.853 11.646 23.013 1.00 95.38 89 SER A N 1
ATOM 710 C CA . SER A 1 89 ? -10.053 10.362 23.684 1.00 95.38 89 SER A CA 1
ATOM 711 C C . SER A 1 89 ? -9.820 9.203 22.716 1.00 95.38 89 SER A C 1
ATOM 713 O O . SER A 1 89 ? -10.252 9.239 21.560 1.00 95.38 89 SER A O 1
ATOM 715 N N . THR A 1 90 ? -9.143 8.163 23.201 1.00 96.62 90 THR A N 1
ATOM 716 C CA . THR A 1 90 ? -8.814 6.968 22.423 1.00 96.62 90 THR A CA 1
ATOM 717 C C . THR A 1 90 ? -9.473 5.714 22.988 1.00 96.62 90 THR A C 1
ATOM 719 O O . THR A 1 90 ? -9.880 5.651 24.149 1.00 96.62 90 THR A O 1
ATOM 722 N N . LYS A 1 91 ? -9.581 4.691 22.142 1.00 96.50 91 LYS A N 1
ATOM 723 C CA . LYS A 1 91 ? -9.945 3.326 22.511 1.00 96.50 91 LYS A CA 1
ATOM 724 C C . LYS A 1 91 ? -8.885 2.383 21.966 1.00 96.50 91 LYS A C 1
ATOM 726 O O . LYS A 1 91 ? -8.592 2.417 20.774 1.00 96.50 91 LYS A O 1
ATOM 731 N N . GLN A 1 92 ? -8.352 1.526 22.825 1.00 98.06 92 GLN A N 1
ATOM 732 C CA . GLN A 1 92 ? -7.421 0.492 22.403 1.00 98.06 92 GLN A CA 1
ATOM 733 C C . GLN A 1 92 ? -8.173 -0.672 21.750 1.00 98.06 92 GLN A C 1
ATOM 735 O O . GLN A 1 92 ? -9.176 -1.160 22.280 1.00 98.06 92 GLN A O 1
ATOM 740 N N . LEU A 1 93 ? -7.689 -1.109 20.593 1.00 97.75 93 LEU A N 1
ATOM 741 C CA . LEU A 1 93 ? -8.145 -2.291 19.871 1.00 97.75 93 LEU A CA 1
ATOM 742 C C . LEU A 1 93 ? -6.992 -3.287 19.778 1.00 97.75 93 LEU A C 1
ATOM 744 O O . LEU A 1 93 ? -5.868 -2.886 19.491 1.00 97.75 93 LEU A O 1
ATOM 748 N N . THR A 1 94 ? -7.275 -4.574 19.963 1.00 98.56 94 THR A N 1
ATOM 749 C CA . THR A 1 94 ? -6.265 -5.636 19.867 1.00 98.56 94 THR A CA 1
ATOM 750 C C . THR A 1 94 ? -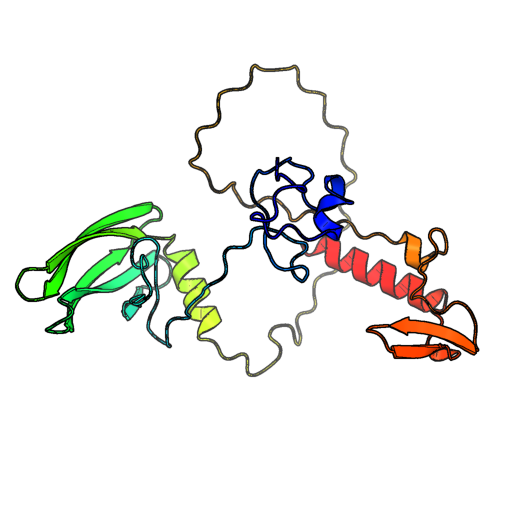6.502 -6.452 18.607 1.00 98.56 94 THR A C 1
ATOM 752 O O . THR A 1 94 ? -7.464 -7.212 18.533 1.00 98.56 94 THR A O 1
ATOM 755 N N . CYS A 1 95 ? -5.629 -6.305 17.617 1.00 98.44 95 CYS A N 1
ATOM 756 C CA . CYS A 1 95 ? -5.664 -7.092 16.392 1.00 98.44 95 CYS A CA 1
ATOM 757 C C . CYS A 1 95 ? -4.825 -8.362 16.570 1.00 98.44 95 CYS A C 1
ATOM 759 O O . CYS A 1 95 ? -3.598 -8.294 16.652 1.00 98.44 95 CYS A O 1
ATOM 761 N N . SER A 1 96 ? -5.486 -9.518 16.604 1.00 98.25 96 SER A N 1
ATOM 762 C CA . SER A 1 96 ? -4.842 -10.830 16.796 1.00 98.25 96 SER A CA 1
ATOM 763 C C . SER A 1 96 ? -4.927 -11.728 15.563 1.00 98.25 96 SER A C 1
ATOM 765 O O . SER A 1 96 ? -4.280 -12.767 15.506 1.00 98.25 96 SER A O 1
ATOM 767 N N . SER A 1 97 ? -5.738 -11.361 14.569 1.00 97.19 97 SER A N 1
ATOM 768 C CA . SER A 1 97 ? -5.890 -12.135 13.337 1.00 97.19 97 SER A CA 1
ATOM 769 C C . SER A 1 97 ? -6.279 -11.248 12.157 1.00 97.19 97 SER A C 1
ATOM 771 O O . SER A 1 97 ? -6.898 -10.193 12.319 1.00 97.19 97 SER A O 1
ATOM 773 N N . LYS A 1 98 ? -5.908 -11.686 10.949 1.00 97.56 98 LYS A N 1
ATOM 774 C CA . LYS A 1 98 ? -6.295 -11.021 9.701 1.00 97.56 98 LYS A CA 1
ATOM 775 C C . LYS A 1 98 ? -7.814 -11.078 9.531 1.00 97.56 98 LYS A C 1
ATOM 777 O O . LYS A 1 98 ? -8.417 -12.129 9.707 1.00 97.56 98 LYS A O 1
ATOM 782 N N . GLY A 1 99 ? -8.411 -9.962 9.127 1.00 96.75 99 GLY A N 1
ATOM 783 C CA . GLY A 1 99 ? -9.847 -9.856 8.865 1.00 96.75 99 GLY A CA 1
ATOM 784 C C . GLY A 1 99 ? -10.693 -9.617 10.115 1.00 96.75 99 GLY A C 1
ATOM 785 O O . GLY A 1 99 ? -11.886 -9.372 9.984 1.00 96.75 99 GLY A O 1
ATOM 786 N N . GLN A 1 100 ? -10.104 -9.622 11.317 1.00 98.19 100 GLN A N 1
ATOM 787 C CA . GLN A 1 100 ? -10.813 -9.244 12.536 1.00 98.19 100 GLN A CA 1
ATOM 788 C C . GLN A 1 100 ? -11.334 -7.808 12.415 1.00 98.19 100 GLN A C 1
ATOM 790 O O . GLN A 1 100 ? -10.578 -6.896 12.079 1.00 98.19 100 GLN A O 1
ATOM 795 N N . THR A 1 101 ? -12.618 -7.594 12.697 1.00 98.31 101 THR A N 1
ATOM 796 C CA . THR A 1 101 ? -13.243 -6.274 12.569 1.00 98.31 101 THR A CA 1
ATOM 797 C C . THR A 1 101 ? -13.636 -5.690 13.914 1.00 98.31 101 THR A C 1
ATOM 799 O O . THR A 1 101 ? -14.147 -6.403 14.776 1.00 98.31 101 THR A O 1
ATOM 802 N N . PHE A 1 102 ? -13.497 -4.374 14.062 1.00 97.62 102 PHE A N 1
ATOM 803 C CA . PHE A 1 102 ? -13.975 -3.641 15.232 1.00 97.62 102 PHE A CA 1
ATOM 804 C C . PHE A 1 102 ? -14.826 -2.460 14.811 1.00 97.62 102 PHE A C 1
ATOM 806 O O . PHE A 1 102 ? -14.384 -1.635 14.013 1.00 97.62 102 PHE A O 1
ATOM 813 N N . THR A 1 103 ? -16.009 -2.339 15.406 1.00 97.25 103 THR A N 1
ATOM 814 C CA . THR A 1 103 ? -16.886 -1.190 15.198 1.00 97.25 103 THR A CA 1
ATOM 815 C C . THR A 1 103 ? -16.888 -0.286 16.426 1.00 97.25 103 THR A C 1
ATOM 817 O O . THR A 1 103 ? -16.986 -0.751 17.564 1.00 97.25 103 THR A O 1
ATOM 820 N N . PHE A 1 104 ? -16.775 1.021 16.209 1.00 94.88 104 PHE A N 1
ATOM 821 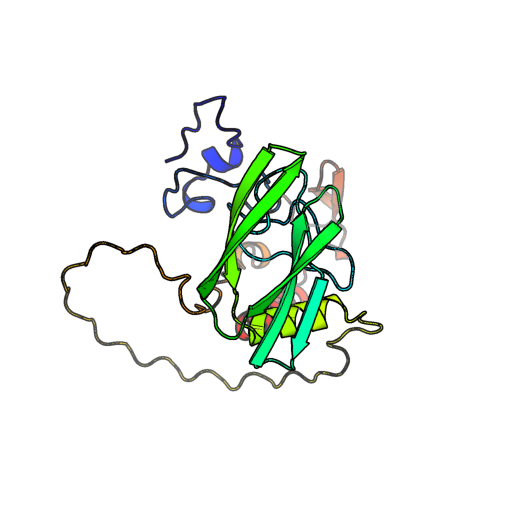C CA . PHE A 1 104 ? -16.842 2.021 17.267 1.00 94.88 104 PHE A CA 1
ATOM 822 C C . PHE A 1 104 ? -17.506 3.309 16.781 1.00 94.88 104 PHE A C 1
ATOM 824 O O . PHE A 1 104 ? -17.463 3.659 15.601 1.00 94.88 104 PHE A O 1
ATOM 831 N N . LYS A 1 105 ? -18.125 4.022 17.722 1.00 95.06 105 LYS A N 1
ATOM 832 C CA . LYS A 1 105 ? -18.636 5.373 17.504 1.00 95.06 105 LYS A CA 1
ATOM 833 C C . LYS A 1 105 ? -17.467 6.350 17.574 1.00 95.06 105 LYS A C 1
ATOM 835 O O . LYS A 1 105 ? -16.691 6.299 18.528 1.00 95.06 105 LYS A O 1
ATOM 840 N N . ARG A 1 106 ? -17.361 7.232 16.582 1.00 93.00 106 ARG A N 1
ATOM 841 C CA . ARG A 1 106 ? -16.408 8.338 16.575 1.00 93.00 106 ARG A CA 1
ATOM 842 C C . ARG A 1 106 ? -17.139 9.673 16.592 1.00 93.00 106 ARG A C 1
ATOM 844 O O . ARG A 1 106 ? -17.863 9.970 15.644 1.00 93.00 106 ARG A O 1
ATOM 851 N N . ASN A 1 107 ? -16.928 10.462 17.636 1.00 94.19 107 ASN A N 1
ATOM 852 C CA . ASN A 1 107 ? -17.474 11.805 17.777 1.00 94.19 107 ASN A CA 1
ATOM 853 C C . ASN A 1 107 ? -16.530 12.833 17.139 1.00 94.1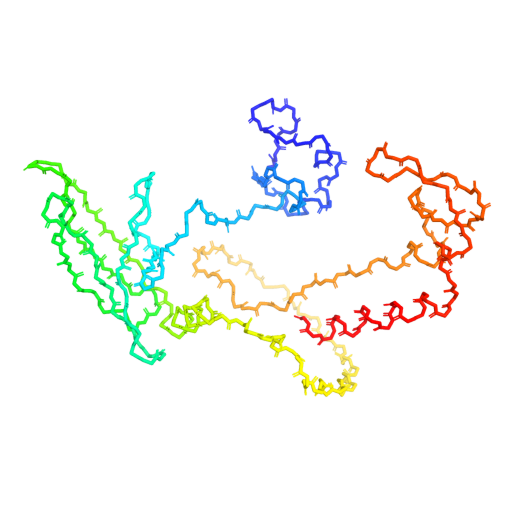9 107 ASN A C 1
ATOM 855 O O . ASN A 1 107 ? -15.311 12.752 17.305 1.00 94.19 107 ASN A O 1
ATOM 859 N N . TYR A 1 108 ? -17.114 13.789 16.421 1.00 91.44 108 TYR A N 1
ATOM 860 C CA . TYR A 1 108 ? -16.421 14.918 15.798 1.00 91.44 108 TYR A CA 1
ATOM 861 C C . TYR A 1 108 ? -16.749 16.254 16.482 1.00 91.44 108 TYR A C 1
ATOM 863 O O . TYR A 1 108 ? -15.902 17.140 16.551 1.00 91.44 108 TYR A O 1
ATOM 871 N N . SER A 1 109 ? -17.974 16.391 16.992 1.00 92.56 109 SER A N 1
ATOM 872 C CA . SER A 1 109 ? -18.462 17.535 17.772 1.00 92.56 109 SER A CA 1
ATOM 873 C C . SER A 1 109 ? -19.656 17.108 18.638 1.00 92.56 109 SER A C 1
ATOM 875 O O . SER A 1 109 ? -20.070 15.949 18.561 1.00 92.56 109 SER A O 1
ATOM 877 N N . GLU A 1 110 ? -20.231 18.026 19.429 1.00 89.12 110 GLU A N 1
ATOM 878 C CA . GLU A 1 110 ? -21.272 17.750 20.442 1.00 89.12 110 GLU A CA 1
ATOM 879 C C . GLU A 1 110 ? -22.465 16.911 19.949 1.00 89.12 110 GLU A C 1
ATOM 881 O O . GLU A 1 110 ? -23.097 16.239 20.756 1.00 89.12 110 GLU A O 1
ATOM 886 N N . ASN A 1 111 ? -22.748 16.867 18.641 1.00 91.88 111 ASN A N 1
ATOM 887 C CA . ASN A 1 111 ? -23.811 16.025 18.074 1.00 91.88 111 ASN A CA 1
ATOM 888 C C . ASN A 1 111 ? -23.449 15.332 16.748 1.00 91.88 111 ASN A C 1
ATOM 890 O O . ASN A 1 111 ? -24.290 14.643 16.169 1.00 91.88 111 ASN A O 1
ATOM 894 N N . ILE A 1 112 ? -22.218 15.485 16.251 1.00 94.00 112 ILE A N 1
ATOM 895 C CA . ILE A 1 112 ? -21.789 14.871 14.988 1.00 94.00 112 ILE A CA 1
ATOM 896 C C . ILE A 1 112 ? -20.953 13.643 15.310 1.00 94.00 112 ILE A C 1
ATOM 898 O O . ILE A 1 112 ? -19.871 13.746 15.888 1.00 94.00 112 ILE A O 1
ATOM 902 N N . TYR A 1 113 ? -21.437 12.473 14.902 1.00 93.31 113 TYR A N 1
ATOM 903 C CA . TYR A 1 113 ? -20.701 11.226 15.036 1.00 93.31 113 TYR A CA 1
ATOM 904 C C . TYR A 1 113 ? -20.847 10.354 13.797 1.00 93.31 113 TYR A C 1
ATOM 906 O O . TYR A 1 113 ? -21.829 10.441 13.063 1.00 93.31 113 TYR A O 1
ATOM 914 N N . LEU A 1 114 ? -19.871 9.475 13.595 1.00 92.00 114 LEU A N 1
ATOM 915 C CA . LEU A 1 114 ? -19.917 8.439 12.574 1.00 92.00 114 LEU A CA 1
ATOM 916 C C . LEU A 1 114 ? -19.567 7.093 13.195 1.00 92.00 114 LEU A C 1
ATOM 918 O O . LEU A 1 114 ? -18.686 6.993 14.052 1.00 92.00 114 LEU A O 1
ATOM 922 N N . MET A 1 115 ? -20.247 6.048 12.737 1.00 94.00 115 MET A N 1
ATOM 923 C CA . MET A 1 115 ? -19.843 4.679 13.028 1.00 94.00 115 MET A CA 1
ATOM 924 C C . MET A 1 115 ? -18.658 4.323 12.135 1.00 94.00 115 MET A C 1
ATOM 926 O O . MET A 1 115 ? -18.697 4.522 10.921 1.00 94.00 115 MET A O 1
ATOM 930 N N . ARG A 1 116 ? -17.587 3.820 12.742 1.00 92.19 116 ARG A N 1
ATOM 931 C CA . ARG A 1 116 ? -16.385 3.364 12.045 1.00 92.19 116 ARG A CA 1
ATOM 932 C C . ARG A 1 116 ? -16.223 1.877 12.265 1.00 92.19 116 ARG A C 1
ATOM 934 O O . ARG A 1 116 ? -16.370 1.415 13.392 1.00 92.19 116 ARG A O 1
ATOM 941 N N . THR A 1 117 ? -15.889 1.162 11.200 1.00 95.62 117 THR A N 1
ATOM 942 C CA . THR A 1 117 ? -15.505 -0.246 11.259 1.00 95.62 117 THR A CA 1
ATOM 943 C C . THR A 1 117 ? -14.099 -0.366 10.711 1.00 95.62 117 THR A C 1
ATOM 945 O O . THR A 1 117 ? -13.867 -0.041 9.550 1.00 95.62 117 THR A O 1
ATOM 948 N N . VAL A 1 118 ? -13.168 -0.814 11.545 1.00 95.38 118 VAL A N 1
ATOM 949 C CA . VAL A 1 118 ? -11.794 -1.109 11.132 1.00 95.38 118 VAL A CA 1
ATOM 950 C C . VAL A 1 118 ? -11.634 -2.598 10.894 1.00 95.38 118 VAL A C 1
ATOM 952 O O . VAL A 1 118 ? -12.281 -3.399 11.565 1.00 95.38 118 VAL A O 1
ATOM 955 N N . THR A 1 119 ? -10.778 -2.961 9.942 1.00 97.50 119 THR A N 1
ATOM 956 C CA . THR A 1 119 ? -10.427 -4.352 9.627 1.00 97.50 119 THR A CA 1
ATOM 957 C C . THR A 1 119 ? -8.936 -4.553 9.853 1.00 97.50 119 THR A C 1
ATOM 959 O O . THR A 1 119 ? -8.109 -3.863 9.254 1.00 97.50 119 THR A O 1
ATOM 962 N N . CYS A 1 120 ? -8.592 -5.488 10.731 1.00 97.62 120 CYS A N 1
ATOM 963 C CA . CYS A 1 120 ? -7.219 -5.801 11.082 1.00 97.62 120 CYS A CA 1
ATOM 964 C C . CYS A 1 120 ? -6.502 -6.515 9.923 1.00 97.62 120 CYS A C 1
ATOM 966 O O . CYS A 1 120 ? -7.007 -7.523 9.416 1.00 97.62 120 CYS A O 1
ATOM 968 N N . PRO A 1 121 ? -5.310 -6.055 9.510 1.00 97.56 121 PRO A N 1
ATOM 969 C CA . PRO A 1 121 ? -4.399 -6.858 8.698 1.00 97.56 121 PRO A CA 1
ATOM 970 C C . PRO A 1 121 ? -3.846 -8.059 9.485 1.00 97.56 121 PRO A C 1
ATOM 972 O O . PRO A 1 121 ? -4.084 -8.204 10.684 1.00 97.56 121 PRO A O 1
ATOM 975 N N . SER A 1 122 ? -3.076 -8.919 8.809 1.00 97.62 122 SER A N 1
ATOM 976 C CA . SER A 1 122 ? -2.279 -9.944 9.498 1.00 97.62 122 SER A CA 1
ATOM 977 C C . SER A 1 122 ? -1.287 -9.273 10.462 1.00 97.62 122 SER A C 1
ATOM 979 O O . SER A 1 122 ? -0.540 -8.400 10.003 1.00 97.62 122 SER A O 1
ATOM 981 N N . PRO A 1 123 ? -1.246 -9.653 11.757 1.00 97.75 123 PRO A N 1
ATOM 982 C CA . PRO A 1 123 ? -0.301 -9.083 12.714 1.00 97.75 123 PRO A CA 1
ATOM 983 C C . PRO A 1 123 ? 1.160 -9.203 12.283 1.00 97.75 123 PRO A C 1
ATOM 985 O O . PRO A 1 123 ? 1.890 -8.219 12.358 1.00 97.75 123 PRO A O 1
ATOM 988 N N . GLU A 1 124 ? 1.561 -10.358 11.745 1.00 94.56 124 GLU A N 1
ATOM 989 C CA . GLU A 1 124 ? 2.928 -10.575 11.263 1.00 94.56 124 GLU A CA 1
ATOM 990 C C . GLU A 1 124 ? 3.283 -9.594 10.144 1.00 94.56 124 GLU A C 1
ATOM 992 O O . GLU A 1 124 ? 4.304 -8.912 10.215 1.00 94.56 124 GLU A O 1
ATOM 997 N N . GLN A 1 125 ? 2.415 -9.483 9.130 1.00 93.31 125 GLN A N 1
ATOM 998 C CA . GLN A 1 125 ? 2.640 -8.585 7.996 1.00 93.31 125 GLN A CA 1
ATOM 999 C C . GLN A 1 125 ? 2.707 -7.133 8.461 1.00 93.31 125 GLN A C 1
ATOM 1001 O O . GLN A 1 125 ? 3.635 -6.414 8.106 1.00 93.31 125 GLN A O 1
ATOM 1006 N N . P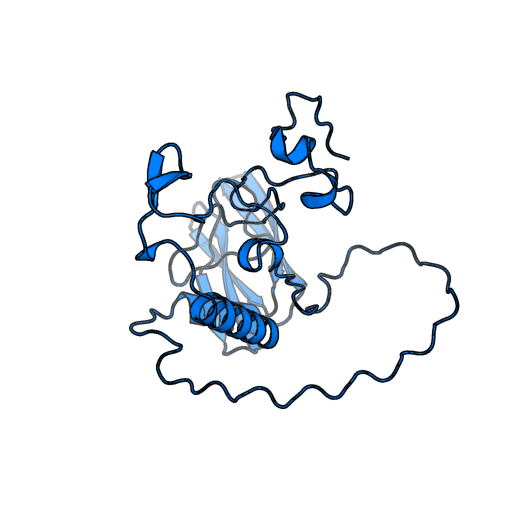HE A 1 126 ? 1.749 -6.709 9.286 1.00 96.19 126 PHE A N 1
ATOM 1007 C CA . PHE A 1 126 ? 1.697 -5.345 9.792 1.00 96.19 126 PHE A CA 1
ATOM 1008 C C . PHE A 1 126 ? 2.953 -4.995 10.595 1.00 96.19 126 PHE A C 1
ATOM 1010 O O . PHE A 1 126 ? 3.623 -4.011 10.284 1.00 96.19 126 PHE A O 1
ATOM 1017 N N . CYS A 1 127 ? 3.299 -5.813 11.588 1.00 95.88 127 CYS A N 1
ATOM 1018 C CA . CYS A 1 127 ? 4.420 -5.538 12.477 1.00 95.88 127 CYS A CA 1
ATOM 1019 C C . CYS A 1 127 ? 5.765 -5.599 11.755 1.00 95.88 127 CYS A C 1
ATOM 1021 O O . CYS A 1 127 ? 6.567 -4.683 11.923 1.00 95.88 127 CYS A O 1
ATOM 1023 N N . ARG A 1 128 ? 5.979 -6.582 10.870 1.00 94.25 128 ARG A N 1
ATOM 1024 C CA . ARG A 1 128 ? 7.203 -6.655 10.059 1.00 94.25 128 ARG A CA 1
ATOM 1025 C C . ARG A 1 128 ? 7.340 -5.453 9.126 1.00 94.25 128 ARG A C 1
ATOM 1027 O O . ARG A 1 128 ? 8.416 -4.872 9.039 1.00 94.25 128 ARG A O 1
ATOM 1034 N N . THR A 1 129 ? 6.264 -5.035 8.455 1.00 92.75 129 THR A N 1
ATOM 1035 C CA . THR A 1 129 ? 6.298 -3.840 7.596 1.00 92.75 129 THR A CA 1
ATOM 1036 C C . THR A 1 129 ? 6.595 -2.578 8.400 1.00 92.75 129 THR A C 1
ATOM 1038 O O . THR A 1 129 ? 7.368 -1.737 7.948 1.00 92.75 129 THR A O 1
ATOM 1041 N N . ARG A 1 130 ? 5.999 -2.429 9.588 1.00 92.06 130 ARG A N 1
ATOM 1042 C CA . ARG A 1 130 ? 6.241 -1.270 10.453 1.00 92.06 130 ARG A CA 1
ATOM 1043 C C . ARG A 1 130 ? 7.670 -1.220 10.977 1.00 92.06 130 ARG A C 1
ATOM 1045 O O . ARG A 1 130 ? 8.271 -0.153 10.957 1.00 92.06 130 ARG A O 1
ATOM 1052 N N . GLU A 1 131 ? 8.211 -2.357 11.389 1.00 90.69 131 GLU A N 1
ATOM 1053 C CA . GLU A 1 131 ? 9.600 -2.470 11.820 1.00 90.69 131 GLU A CA 1
ATOM 1054 C C . GLU A 1 131 ? 10.568 -2.101 10.690 1.00 90.69 131 GLU A C 1
ATOM 1056 O O . GLU A 1 131 ? 11.416 -1.235 10.883 1.00 90.69 131 GLU A O 1
ATOM 1061 N N . LEU A 1 132 ? 10.387 -2.671 9.491 1.00 88.56 132 LEU A N 1
ATOM 1062 C CA . LEU A 1 132 ? 11.209 -2.355 8.316 1.00 88.56 132 LEU A CA 1
ATOM 1063 C C . LEU A 1 132 ? 11.122 -0.879 7.909 1.00 88.56 132 LEU A C 1
ATOM 1065 O O . LEU A 1 132 ? 12.119 -0.306 7.488 1.00 88.56 132 LEU A O 1
ATOM 1069 N N . LEU A 1 133 ? 9.946 -0.256 8.033 1.00 86.19 133 LEU A N 1
ATOM 1070 C CA . LEU A 1 133 ? 9.773 1.162 7.713 1.00 86.19 133 LEU A CA 1
ATOM 1071 C C . LEU A 1 133 ? 10.458 2.080 8.737 1.00 86.19 133 LEU A C 1
ATOM 1073 O O . LEU A 1 133 ? 10.946 3.149 8.379 1.00 86.19 133 LEU A O 1
ATOM 1077 N N . ASP A 1 134 ? 10.471 1.688 10.013 1.00 80.44 134 ASP A N 1
ATOM 1078 C CA . ASP A 1 134 ? 11.095 2.471 11.081 1.00 80.44 134 ASP A CA 1
ATOM 1079 C C . ASP A 1 134 ? 12.626 2.257 11.142 1.00 80.44 134 ASP A C 1
ATOM 1081 O O . ASP A 1 134 ? 13.354 3.101 11.695 1.00 80.44 134 ASP A O 1
ATOM 1085 N N . GLN A 1 135 ? 13.126 1.157 10.566 1.00 81.31 135 GLN A N 1
ATOM 1086 C CA . GLN A 1 135 ? 14.551 0.896 10.386 1.00 81.31 135 GLN A CA 1
ATOM 1087 C C . GLN A 1 135 ? 15.147 1.897 9.392 1.00 81.31 135 GLN A C 1
ATOM 1089 O O . GLN A 1 135 ? 14.781 1.972 8.223 1.00 81.31 135 GLN A O 1
ATOM 1094 N N . HIS A 1 136 ? 16.101 2.690 9.876 1.00 74.50 136 HIS A N 1
ATOM 1095 C CA . HIS A 1 136 ? 16.938 3.504 9.007 1.00 74.50 136 HIS A CA 1
ATOM 1096 C C . HIS A 1 136 ? 18.085 2.615 8.541 1.00 74.50 136 HIS A C 1
ATOM 1098 O O . HIS A 1 136 ? 18.953 2.259 9.340 1.00 74.50 136 HIS A O 1
ATOM 1104 N N . PHE A 1 137 ? 18.085 2.241 7.265 1.00 71.88 137 PHE A N 1
ATOM 1105 C CA . PHE A 1 137 ? 19.218 1.546 6.667 1.00 71.88 137 PHE A CA 1
ATOM 1106 C C . PHE A 1 137 ? 20.415 2.507 6.640 1.00 71.88 137 PHE A C 1
ATOM 1108 O O . PHE A 1 137 ? 20.505 3.384 5.787 1.00 71.88 137 PHE A O 1
ATOM 1115 N N . MET A 1 138 ? 21.308 2.390 7.630 1.00 72.88 138 MET A N 1
ATOM 1116 C CA . MET A 1 138 ? 22.546 3.186 7.698 1.00 72.88 138 MET A CA 1
ATOM 1117 C C . MET A 1 138 ? 23.622 2.683 6.727 1.00 72.88 138 MET A C 1
ATOM 1119 O O . MET A 1 138 ? 24.628 3.352 6.507 1.00 72.88 138 MET A O 1
ATOM 1123 N N . SER A 1 139 ? 23.405 1.508 6.148 1.00 77.00 139 SER A N 1
ATOM 1124 C CA . SER A 1 139 ? 24.215 0.895 5.106 1.00 77.00 139 SER A CA 1
ATOM 1125 C C . SER A 1 139 ? 23.299 0.133 4.157 1.00 77.00 139 SER A C 1
ATOM 1127 O O . SER A 1 139 ? 22.166 -0.188 4.517 1.00 77.00 139 SER A O 1
ATOM 1129 N N . ASP A 1 140 ? 23.802 -0.181 2.965 1.00 73.12 140 ASP A N 1
ATOM 1130 C CA . ASP A 1 140 ? 23.110 -1.057 2.023 1.00 73.12 140 ASP A CA 1
ATOM 1131 C C . ASP A 1 140 ? 22.769 -2.400 2.707 1.00 73.12 140 ASP A C 1
ATOM 1133 O O . ASP A 1 140 ? 23.695 -3.113 3.117 1.00 73.12 140 ASP A O 1
ATOM 1137 N N . PRO A 1 141 ? 21.476 -2.755 2.865 1.00 67.50 141 PRO A N 1
ATOM 1138 C CA . PRO A 1 141 ? 21.071 -4.016 3.484 1.00 67.50 141 PRO A CA 1
ATOM 1139 C C . PRO A 1 141 ? 21.493 -5.252 2.678 1.00 67.50 141 PRO A C 1
ATOM 1141 O O . PRO A 1 141 ? 21.390 -6.367 3.185 1.00 67.50 141 PRO A O 1
ATOM 1144 N N . PHE A 1 142 ? 21.976 -5.071 1.447 1.00 73.06 142 PHE A N 1
ATOM 1145 C CA . PHE A 1 142 ? 22.479 -6.136 0.583 1.00 73.06 142 PHE A CA 1
ATOM 1146 C C . PHE A 1 142 ? 24.012 -6.213 0.541 1.00 73.06 142 PHE A C 1
ATOM 1148 O O . PHE A 1 142 ? 24.566 -7.117 -0.090 1.00 73.06 142 PHE A O 1
ATOM 1155 N N . SER A 1 143 ? 24.721 -5.326 1.247 1.00 68.69 143 SER A N 1
ATOM 1156 C CA . SER A 1 143 ? 26.182 -5.379 1.333 1.00 68.69 143 SER A CA 1
ATOM 1157 C C . SER A 1 143 ? 26.644 -6.648 2.060 1.00 68.69 143 SER A C 1
ATOM 1159 O O . SER A 1 143 ? 26.309 -6.877 3.221 1.00 68.69 143 SER A O 1
ATOM 1161 N N . GLY A 1 144 ? 27.421 -7.490 1.372 1.00 65.94 144 GLY A N 1
ATOM 1162 C CA . GLY A 1 144 ? 27.986 -8.727 1.927 1.00 65.94 144 GLY A CA 1
ATOM 1163 C C . GLY A 1 144 ? 27.081 -9.960 1.838 1.00 65.94 144 GLY A C 1
ATOM 1164 O O . GLY A 1 144 ? 27.492 -11.043 2.258 1.00 65.94 144 GLY A O 1
ATOM 1165 N N . VAL A 1 145 ? 25.884 -9.839 1.256 1.00 66.38 145 VAL A N 1
ATOM 1166 C CA . VAL A 1 145 ? 25.052 -11.006 0.946 1.00 66.38 145 VAL A CA 1
ATOM 1167 C C . VAL A 1 145 ? 25.635 -11.696 -0.290 1.00 66.38 145 VAL A C 1
ATOM 1169 O O . VAL A 1 145 ? 25.461 -11.240 -1.418 1.00 66.38 145 VAL A O 1
ATOM 1172 N N . ILE A 1 146 ? 26.348 -12.810 -0.087 1.00 50.03 146 ILE A N 1
ATOM 1173 C CA . ILE A 1 146 ? 26.706 -13.724 -1.178 1.00 50.03 146 ILE A CA 1
ATOM 1174 C C . ILE A 1 146 ? 25.422 -14.459 -1.550 1.00 50.03 146 ILE A C 1
ATOM 1176 O O . ILE A 1 146 ? 25.039 -15.432 -0.898 1.00 50.03 146 ILE A O 1
ATOM 1180 N N . PHE A 1 147 ? 24.720 -13.960 -2.564 1.00 55.53 147 PHE A N 1
ATOM 1181 C CA . PHE A 1 147 ? 23.553 -14.654 -3.079 1.00 55.53 147 PHE A CA 1
ATOM 1182 C C . PHE A 1 147 ? 24.010 -16.012 -3.628 1.00 55.53 147 PHE A C 1
ATOM 1184 O O . PHE A 1 147 ? 24.882 -16.050 -4.500 1.00 55.53 147 PHE A O 1
ATOM 1191 N N . PRO A 1 148 ? 23.488 -17.140 -3.110 1.00 48.66 148 PRO A N 1
ATOM 1192 C CA . PRO A 1 148 ? 23.860 -18.442 -3.632 1.00 48.66 148 PRO A CA 1
ATOM 1193 C C . PRO A 1 148 ? 23.487 -18.494 -5.112 1.00 48.66 148 PRO A C 1
ATOM 1195 O O . PRO A 1 148 ? 22.382 -18.099 -5.495 1.00 48.66 148 PRO A O 1
ATOM 1198 N N . THR A 1 149 ? 24.415 -18.976 -5.940 1.00 51.00 149 THR A N 1
ATOM 1199 C CA . THR A 1 149 ? 24.154 -19.251 -7.352 1.00 51.00 149 THR A CA 1
ATOM 1200 C C . THR A 1 149 ? 22.944 -20.190 -7.425 1.00 51.00 149 THR A C 1
ATOM 1202 O O . THR A 1 149 ? 22.970 -21.240 -6.769 1.00 51.00 149 THR A O 1
ATOM 1205 N N . PRO A 1 150 ? 21.866 -19.841 -8.153 1.00 47.25 150 PRO A N 1
ATOM 1206 C CA . PRO A 1 150 ? 20.685 -20.687 -8.227 1.00 47.25 150 PRO A CA 1
ATOM 1207 C C . PRO A 1 150 ? 21.072 -22.083 -8.713 1.00 47.25 150 PRO A C 1
ATOM 1209 O O . PRO A 1 150 ? 21.729 -22.244 -9.743 1.00 47.25 150 PRO A O 1
ATOM 1212 N N . ARG A 1 151 ? 20.668 -23.115 -7.966 1.00 57.34 151 ARG A N 1
ATOM 1213 C CA . ARG A 1 151 ? 20.789 -24.498 -8.434 1.00 57.34 151 ARG A CA 1
ATOM 1214 C C . ARG A 1 151 ? 19.956 -24.620 -9.720 1.00 57.34 151 ARG A C 1
ATOM 1216 O O . ARG A 1 151 ? 18.808 -24.174 -9.697 1.00 57.34 151 ARG A O 1
ATOM 1223 N N . PRO A 1 152 ? 20.486 -25.201 -10.814 1.00 55.06 152 PRO A N 1
ATOM 1224 C CA . PRO A 1 152 ? 19.761 -25.298 -12.076 1.00 55.06 152 PRO A CA 1
ATOM 1225 C C . PRO A 1 152 ? 18.383 -25.920 -11.850 1.00 55.06 152 PRO A C 1
ATOM 1227 O O . PRO A 1 152 ? 18.261 -26.984 -11.236 1.00 55.06 152 PRO A O 1
ATOM 1230 N N . THR A 1 153 ? 17.348 -25.211 -12.301 1.00 57.19 153 THR A N 1
ATOM 1231 C CA . THR A 1 153 ? 15.962 -25.667 -12.229 1.00 57.19 153 THR A CA 1
ATOM 1232 C C . THR A 1 153 ? 15.838 -26.958 -13.041 1.00 57.19 153 THR A C 1
ATOM 1234 O O . THR A 1 153 ? 16.190 -26.949 -14.222 1.00 57.19 153 THR A O 1
ATOM 1237 N N . PRO A 1 154 ? 15.365 -28.070 -12.449 1.00 64.94 154 PRO A N 1
ATOM 1238 C CA . PRO A 1 154 ? 15.091 -29.288 -13.199 1.00 64.94 154 PRO A CA 1
ATOM 1239 C C . PRO A 1 154 ? 14.129 -28.995 -14.352 1.00 64.94 154 PRO A C 1
ATOM 1241 O O . PRO A 1 154 ? 13.138 -28.282 -14.180 1.00 64.94 154 PRO A O 1
ATOM 1244 N N . GLU A 1 155 ? 14.440 -29.543 -15.522 1.00 60.53 155 GLU A N 1
ATOM 1245 C CA . GLU A 1 155 ? 13.642 -29.407 -16.736 1.00 60.53 155 GLU A CA 1
ATOM 1246 C C . GLU A 1 155 ? 12.193 -29.854 -16.469 1.00 60.53 155 GLU A C 1
ATOM 1248 O O . GLU A 1 155 ? 11.949 -30.938 -15.929 1.00 60.53 155 GLU A O 1
ATOM 1253 N N . GLN A 1 156 ? 11.219 -28.988 -16.773 1.00 58.34 156 GLN A N 1
ATOM 1254 C CA . GLN A 1 156 ? 9.814 -29.265 -16.471 1.00 58.34 156 GLN A CA 1
ATOM 1255 C C . GLN A 1 156 ? 9.328 -30.484 -17.260 1.00 58.34 156 GLN A C 1
ATOM 1257 O O . GLN A 1 156 ? 9.297 -30.482 -18.489 1.00 58.34 156 GLN A O 1
ATOM 1262 N N . THR A 1 157 ? 8.879 -31.511 -16.540 1.00 60.88 157 THR A N 1
ATOM 1263 C CA . THR A 1 157 ? 8.152 -32.639 -17.126 1.00 60.88 157 THR A CA 1
ATOM 1264 C C . THR A 1 157 ? 6.803 -32.144 -17.681 1.00 60.88 157 THR A C 1
ATOM 1266 O O . THR A 1 157 ? 6.111 -31.397 -16.982 1.00 60.88 157 THR A O 1
ATOM 1269 N N . PRO A 1 158 ? 6.390 -32.533 -18.904 1.00 62.56 158 PRO A N 1
ATOM 1270 C CA . PRO A 1 158 ? 5.151 -32.054 -19.514 1.00 62.56 158 PRO A CA 1
ATOM 1271 C C . PRO A 1 158 ? 3.929 -32.330 -18.633 1.00 62.56 158 PRO A C 1
ATOM 1273 O O . PRO A 1 158 ? 3.671 -33.467 -18.235 1.00 62.56 158 PRO A O 1
ATOM 1276 N N . ARG A 1 159 ? 3.154 -31.281 -18.337 1.00 65.94 159 ARG A N 1
ATOM 1277 C CA . ARG A 1 159 ? 1.921 -31.393 -17.550 1.00 65.94 159 ARG A CA 1
ATOM 1278 C C . ARG A 1 159 ? 0.822 -32.055 -18.400 1.00 65.94 159 ARG A C 1
ATOM 1280 O O . ARG A 1 159 ? 0.523 -31.537 -19.476 1.00 65.94 159 ARG A O 1
ATOM 1287 N N . PRO A 1 160 ? 0.177 -33.146 -17.942 1.00 62.25 160 PRO A N 1
ATOM 1288 C CA . PRO A 1 160 ? -0.968 -33.719 -18.642 1.00 62.25 160 PRO A CA 1
ATOM 1289 C C . PRO A 1 160 ? -2.145 -32.735 -18.658 1.00 62.25 160 PRO A C 1
ATOM 1291 O O . PRO A 1 160 ? -2.435 -32.058 -17.669 1.00 62.25 160 PRO A O 1
ATOM 1294 N N . THR A 1 161 ? -2.804 -32.643 -19.810 1.00 53.84 161 THR A N 1
ATOM 1295 C CA . THR A 1 161 ? -3.881 -31.693 -20.110 1.00 53.84 161 THR A CA 1
ATOM 1296 C C . THR A 1 161 ? -5.142 -32.002 -19.283 1.00 53.84 161 THR A C 1
ATOM 1298 O O . THR A 1 161 ? -5.690 -33.098 -19.419 1.00 53.84 161 THR A O 1
ATOM 1301 N N . PRO A 1 162 ? -5.651 -31.077 -18.441 1.00 61.25 162 PRO A N 1
ATOM 1302 C CA . PRO A 1 162 ? -6.905 -31.286 -17.718 1.00 61.25 162 PRO A CA 1
ATOM 1303 C C . PRO A 1 162 ? -8.133 -31.101 -18.621 1.00 61.25 162 PRO A C 1
ATOM 1305 O O . PRO A 1 162 ? -8.180 -30.202 -19.461 1.00 61.25 162 PRO A O 1
ATOM 1308 N N . LYS A 1 163 ? -9.151 -31.940 -18.403 1.00 59.66 163 LYS A N 1
ATOM 1309 C CA . LYS A 1 163 ? -10.476 -31.881 -19.043 1.00 59.66 163 LYS A CA 1
ATOM 1310 C C . LYS A 1 163 ? -11.287 -30.676 -18.507 1.00 59.66 163 LYS A C 1
ATOM 1312 O O . LYS A 1 163 ? -11.123 -30.350 -17.332 1.00 59.66 163 LYS A O 1
ATOM 1317 N N . PRO A 1 164 ? -12.159 -30.022 -19.305 1.00 57.00 164 PRO A N 1
ATOM 1318 C CA . PRO A 1 164 ? -12.852 -28.804 -18.881 1.00 57.00 164 PRO A CA 1
ATOM 1319 C C . PRO A 1 164 ? -13.877 -29.086 -17.777 1.00 57.00 164 PRO A C 1
ATOM 1321 O O . PRO A 1 164 ? -14.770 -29.916 -17.955 1.00 57.00 164 PRO A O 1
ATOM 1324 N N . THR A 1 165 ? -13.767 -28.361 -16.666 1.00 54.94 165 THR A N 1
ATOM 1325 C CA . THR A 1 165 ? -14.750 -28.333 -15.572 1.00 54.94 165 THR A CA 1
ATOM 1326 C C . THR A 1 165 ? -15.526 -27.008 -15.640 1.00 54.94 165 THR A C 1
ATOM 1328 O O . THR A 1 165 ? -14.912 -25.987 -15.958 1.00 54.94 165 THR A O 1
ATOM 1331 N N . PRO A 1 166 ? -16.846 -26.979 -15.361 1.00 57.22 166 PRO A N 1
ATOM 1332 C CA . PRO A 1 166 ? -17.644 -25.755 -15.412 1.00 57.22 166 PRO A CA 1
ATOM 1333 C C . PRO A 1 166 ? -17.132 -24.698 -14.431 1.00 57.22 166 PRO A C 1
ATOM 1335 O O . PRO A 1 166 ? -16.829 -25.005 -13.280 1.00 57.22 166 PRO A O 1
ATOM 1338 N N . GLN A 1 167 ? -17.055 -23.457 -14.905 1.00 51.09 167 GLN A N 1
ATOM 1339 C CA . GLN A 1 167 ? -16.513 -22.312 -14.184 1.00 51.09 167 GLN A CA 1
ATOM 1340 C C . GLN A 1 167 ? -17.533 -21.776 -13.161 1.00 51.09 167 GLN A C 1
ATOM 1342 O O . GLN A 1 167 ? -18.602 -21.316 -13.570 1.00 51.09 167 GLN A O 1
ATOM 1347 N N . PRO A 1 168 ? -17.239 -21.805 -11.847 1.00 51.16 168 PRO A N 1
ATOM 1348 C CA . PRO A 1 168 ? -18.060 -21.132 -10.852 1.00 51.16 168 PRO A CA 1
ATOM 1349 C C . PRO A 1 168 ? -17.891 -19.614 -10.949 1.00 51.16 168 PRO A C 1
ATOM 1351 O O . PRO A 1 168 ? -16.801 -19.101 -11.213 1.00 51.16 168 PRO A O 1
ATOM 1354 N N . THR A 1 169 ? -18.985 -18.902 -10.700 1.00 48.25 169 THR A N 1
ATOM 1355 C CA . THR A 1 169 ? -19.061 -17.442 -10.594 1.00 48.25 169 THR A CA 1
ATOM 1356 C C . THR A 1 169 ? -18.072 -16.920 -9.535 1.00 48.25 169 THR A C 1
ATOM 1358 O O . THR A 1 169 ? -18.060 -17.463 -8.428 1.00 48.25 169 THR A O 1
ATOM 1361 N N . PRO A 1 170 ? -17.251 -15.883 -9.810 1.00 44.53 170 PRO A N 1
ATOM 1362 C CA . PRO A 1 170 ? -16.251 -15.422 -8.854 1.00 44.53 170 PRO A CA 1
ATOM 1363 C C . PRO A 1 170 ? -16.912 -14.703 -7.675 1.00 44.53 170 PRO A C 1
ATOM 1365 O O . PRO A 1 170 ? -17.561 -13.670 -7.843 1.00 44.53 170 PRO A O 1
ATOM 1368 N N . ILE A 1 171 ? -16.694 -15.237 -6.477 1.00 46.84 171 ILE A N 1
ATOM 1369 C CA . ILE A 1 171 ? -16.884 -14.523 -5.216 1.00 46.84 171 ILE A CA 1
ATOM 1370 C C . ILE A 1 171 ? -15.613 -13.696 -5.000 1.00 46.84 171 ILE A C 1
ATOM 1372 O O . ILE A 1 171 ? -14.505 -14.231 -4.959 1.00 46.84 171 ILE A O 1
ATOM 1376 N N . PHE A 1 172 ? -15.771 -12.378 -4.930 1.00 46.41 172 PHE A N 1
ATOM 1377 C CA . PHE A 1 172 ? -14.685 -11.408 -4.815 1.00 46.41 172 PHE A CA 1
ATOM 1378 C C . PHE A 1 172 ? -14.221 -11.313 -3.354 1.00 46.41 172 PHE A C 1
ATOM 1380 O O . PHE A 1 172 ? -14.526 -10.335 -2.682 1.00 46.41 172 PHE A O 1
ATOM 1387 N N . ASP A 1 173 ? -13.550 -12.348 -2.838 1.00 49.28 173 ASP A N 1
ATOM 1388 C CA . ASP A 1 173 ? -13.103 -12.353 -1.430 1.00 49.28 173 ASP A CA 1
ATOM 1389 C C . ASP A 1 173 ? -11.723 -12.983 -1.184 1.00 49.28 173 ASP A C 1
ATOM 1391 O O . ASP A 1 173 ? -11.374 -13.405 -0.085 1.00 49.28 173 ASP A O 1
ATOM 1395 N N . SER A 1 174 ? -10.870 -13.008 -2.204 1.00 47.38 174 SER A N 1
ATOM 1396 C CA . SER A 1 174 ? -9.467 -13.368 -2.022 1.00 47.38 174 SER A CA 1
ATOM 1397 C C . SER A 1 174 ? -8.589 -12.397 -2.787 1.00 47.38 174 SER A C 1
ATOM 1399 O O . SER A 1 174 ? -8.542 -12.417 -4.016 1.00 47.38 174 SER A O 1
ATOM 1401 N N . ILE A 1 175 ? -7.831 -11.579 -2.058 1.00 60.19 175 ILE A N 1
ATOM 1402 C CA . ILE A 1 175 ? -6.501 -11.199 -2.541 1.00 60.19 175 ILE A CA 1
ATOM 1403 C C . ILE A 1 175 ? -5.820 -12.543 -2.848 1.00 60.19 175 ILE A C 1
ATOM 1405 O O . ILE A 1 175 ? -5.722 -13.348 -1.915 1.00 60.19 175 ILE A O 1
ATOM 1409 N N . PRO A 1 176 ? -5.470 -12.853 -4.110 1.00 57.81 176 PRO A N 1
ATOM 1410 C CA . PRO A 1 176 ? -4.908 -14.153 -4.442 1.00 57.81 176 PRO A CA 1
ATOM 1411 C C . PRO A 1 176 ? -3.681 -14.403 -3.564 1.00 57.81 176 PRO A C 1
ATOM 1413 O O . PRO A 1 176 ? -2.919 -13.474 -3.282 1.00 57.81 176 PRO A O 1
ATOM 1416 N N . GLU A 1 177 ? -3.511 -15.650 -3.114 1.00 69.50 177 GLU A N 1
ATOM 1417 C CA . GLU A 1 177 ? -2.220 -16.114 -2.602 1.00 69.50 177 GLU A CA 1
ATOM 1418 C C . GLU A 1 177 ? -1.117 -15.616 -3.533 1.00 69.50 177 GLU A C 1
ATOM 1420 O O . GLU A 1 177 ? -1.298 -15.644 -4.756 1.00 69.50 177 GLU A O 1
ATOM 1425 N N . PHE A 1 178 ? -0.017 -15.135 -2.944 1.00 58.75 178 PHE A N 1
ATOM 1426 C CA . PHE A 1 178 ? 1.137 -14.612 -3.668 1.00 58.75 178 PHE A CA 1
ATOM 1427 C C . PHE A 1 178 ? 1.450 -15.508 -4.871 1.00 58.75 178 PHE A C 1
ATOM 1429 O O . PHE A 1 178 ? 1.870 -16.653 -4.722 1.00 58.75 178 PHE A O 1
ATOM 1436 N N . GLN A 1 179 ? 1.183 -14.991 -6.070 1.00 71.25 179 GLN A N 1
ATOM 1437 C CA . GLN A 1 179 ? 1.594 -15.629 -7.311 1.00 71.25 179 GLN A CA 1
ATOM 1438 C C . GLN A 1 179 ? 3.016 -15.160 -7.634 1.00 71.25 179 GLN A C 1
ATOM 1440 O O . GLN A 1 179 ? 3.347 -14.013 -7.321 1.00 71.25 179 GLN A O 1
ATOM 1445 N N . PRO A 1 180 ? 3.839 -15.996 -8.290 1.00 65.12 180 PRO A N 1
ATOM 1446 C CA . PRO A 1 180 ? 5.147 -15.570 -8.770 1.00 65.12 180 PRO A CA 1
ATOM 1447 C C . PRO A 1 180 ? 5.017 -14.346 -9.680 1.00 65.12 180 PRO A C 1
ATOM 1449 O O . PRO A 1 180 ? 4.115 -14.293 -10.531 1.00 65.12 180 PRO A O 1
ATOM 1452 N N . ILE A 1 181 ? 5.913 -13.373 -9.517 1.00 71.19 181 ILE A N 1
ATOM 1453 C CA . ILE A 1 181 ? 5.952 -12.189 -10.372 1.00 71.19 181 ILE A CA 1
ATOM 1454 C C . ILE A 1 181 ? 6.323 -12.641 -11.793 1.00 71.19 181 ILE A C 1
ATOM 1456 O O . ILE A 1 181 ? 7.281 -13.379 -12.008 1.00 71.19 181 ILE A O 1
ATOM 1460 N N . ARG A 1 182 ? 5.553 -12.218 -12.803 1.00 75.25 182 ARG A N 1
ATOM 1461 C CA . ARG A 1 182 ? 5.827 -12.542 -14.213 1.00 75.25 182 ARG A CA 1
ATOM 1462 C C . ARG A 1 182 ? 6.481 -11.351 -14.901 1.00 75.25 182 ARG A C 1
ATOM 1464 O O . ARG A 1 182 ? 5.782 -10.515 -15.461 1.00 75.25 182 ARG A O 1
ATOM 1471 N N . ILE A 1 183 ? 7.809 -11.289 -14.874 1.00 76.19 183 ILE A N 1
ATOM 1472 C CA . ILE A 1 183 ? 8.581 -10.302 -15.642 1.00 76.19 183 ILE A CA 1
ATOM 1473 C C . ILE A 1 183 ? 9.093 -10.946 -16.930 1.00 76.19 183 ILE A C 1
ATOM 1475 O O . ILE A 1 183 ? 9.726 -12.008 -16.917 1.00 76.19 183 ILE A O 1
ATOM 1479 N N . VAL A 1 184 ? 8.792 -10.302 -18.057 1.00 79.12 184 VAL A N 1
ATOM 1480 C CA . VAL A 1 184 ? 9.292 -10.668 -19.384 1.00 79.12 184 VAL A CA 1
ATOM 1481 C C . VAL A 1 184 ? 10.262 -9.578 -19.812 1.00 79.12 184 VAL A C 1
ATOM 1483 O O . VAL A 1 184 ? 9.861 -8.424 -19.912 1.00 79.12 184 VAL A O 1
ATOM 1486 N N . ASN A 1 185 ? 11.523 -9.940 -20.052 1.00 81.88 185 ASN A N 1
ATOM 1487 C CA . ASN A 1 185 ? 12.488 -9.012 -20.630 1.00 81.88 185 ASN A CA 1
ATOM 1488 C C . ASN A 1 185 ? 12.501 -9.144 -22.152 1.00 81.88 185 ASN A C 1
ATOM 1490 O O . ASN A 1 185 ? 12.602 -10.261 -22.669 1.00 81.88 185 ASN A O 1
ATOM 1494 N N . ASP A 1 186 ? 12.436 -8.020 -22.859 1.00 83.06 186 ASP A N 1
ATOM 1495 C CA . ASP A 1 186 ? 12.542 -7.989 -24.314 1.00 83.06 186 ASP A CA 1
ATOM 1496 C C . ASP A 1 186 ? 13.982 -7.680 -24.739 1.00 83.06 186 ASP A C 1
ATOM 1498 O O . ASP A 1 186 ? 14.418 -6.534 -24.782 1.00 83.06 186 ASP A O 1
ATOM 1502 N N . ASN A 1 187 ? 14.736 -8.727 -25.073 1.00 85.44 187 ASN A N 1
ATOM 1503 C CA . ASN A 1 187 ? 16.136 -8.595 -25.481 1.00 85.44 187 ASN A CA 1
ATOM 1504 C C . ASN A 1 187 ? 16.315 -8.179 -26.953 1.00 85.44 187 ASN A C 1
ATOM 1506 O O . ASN A 1 187 ? 17.454 -8.064 -27.414 1.00 85.44 187 ASN A O 1
ATOM 1510 N N . ARG A 1 188 ? 15.228 -7.979 -27.715 1.00 86.81 188 ARG A N 1
ATOM 1511 C CA . ARG A 1 188 ? 15.311 -7.706 -29.161 1.00 86.81 188 ARG A CA 1
ATOM 1512 C C . ARG A 1 188 ? 15.955 -6.358 -29.492 1.00 86.81 188 ARG A C 1
ATOM 1514 O O . ARG A 1 188 ? 16.499 -6.201 -30.581 1.00 86.81 188 ARG A O 1
ATOM 1521 N N . PHE A 1 189 ? 15.918 -5.415 -28.555 1.00 84.88 189 PHE A N 1
ATOM 1522 C CA . PHE A 1 189 ? 16.561 -4.108 -28.690 1.00 84.88 189 PHE A CA 1
ATOM 1523 C C . PHE A 1 189 ? 18.091 -4.203 -28.648 1.00 84.88 189 PHE A C 1
ATOM 1525 O O . PHE A 1 189 ? 18.782 -3.498 -29.373 1.00 84.88 189 PHE A O 1
ATOM 1532 N N . PHE A 1 190 ? 18.631 -5.131 -27.855 1.00 83.31 190 PHE A N 1
ATOM 1533 C CA . PHE A 1 190 ? 20.078 -5.274 -27.673 1.00 83.31 190 PHE A CA 1
ATOM 1534 C C . PHE A 1 190 ? 20.734 -6.167 -28.725 1.00 83.31 190 PHE A C 1
ATOM 1536 O O . PHE A 1 190 ? 21.903 -5.994 -29.042 1.00 83.31 190 PHE A O 1
ATOM 1543 N N . ASN A 1 191 ? 20.001 -7.133 -29.278 1.00 79.69 191 ASN A N 1
ATOM 1544 C CA . ASN A 1 191 ? 20.535 -8.043 -30.294 1.00 79.69 191 ASN A CA 1
ATOM 1545 C C . ASN A 1 191 ? 20.350 -7.525 -31.737 1.00 79.69 191 ASN A C 1
ATOM 1547 O O . ASN A 1 191 ? 20.601 -8.269 -32.683 1.00 79.69 191 ASN A O 1
ATOM 1551 N N . GLY A 1 192 ? 19.864 -6.289 -31.909 1.00 78.19 192 GLY A N 1
ATOM 1552 C CA . GLY A 1 192 ? 19.636 -5.658 -33.212 1.00 78.19 192 GLY A CA 1
ATOM 1553 C C . GLY A 1 192 ? 18.455 -6.222 -34.010 1.00 78.19 192 GLY A C 1
ATOM 1554 O O . GLY A 1 192 ? 18.263 -5.837 -35.161 1.00 78.19 192 GLY A O 1
ATOM 1555 N N . THR A 1 193 ? 17.647 -7.120 -33.431 1.00 83.69 193 THR A N 1
ATOM 1556 C CA . THR A 1 193 ? 16.465 -7.686 -34.112 1.00 83.69 193 THR A CA 1
ATOM 1557 C C . THR A 1 193 ? 15.303 -6.691 -34.141 1.00 83.69 193 THR A C 1
ATOM 1559 O O . THR A 1 193 ? 14.405 -6.810 -34.973 1.00 83.69 193 THR A O 1
ATOM 1562 N N . TYR A 1 194 ? 15.309 -5.706 -33.240 1.00 88.19 194 TYR A N 1
ATOM 1563 C CA . TYR A 1 194 ? 14.352 -4.610 -33.217 1.00 88.19 194 TYR A CA 1
ATOM 1564 C C . TYR A 1 194 ? 15.092 -3.267 -33.117 1.00 88.19 194 TYR A C 1
ATOM 1566 O O . TYR A 1 194 ? 15.845 -3.073 -32.163 1.00 88.19 194 TYR A O 1
ATOM 1574 N N . PRO A 1 195 ? 14.905 -2.338 -34.074 1.00 85.69 195 PRO A N 1
ATOM 1575 C CA . PRO A 1 195 ? 15.566 -1.041 -34.034 1.00 85.69 195 PRO A CA 1
ATOM 1576 C C . PRO A 1 195 ? 14.945 -0.155 -32.948 1.00 85.69 195 PRO A C 1
ATOM 1578 O O . PRO A 1 195 ? 13.747 0.127 -32.979 1.00 85.69 195 PRO A O 1
ATOM 1581 N N . ASP A 1 196 ? 15.767 0.307 -32.008 1.00 87.94 196 ASP A N 1
ATOM 1582 C CA . ASP A 1 196 ? 15.390 1.342 -31.046 1.00 87.94 196 ASP A CA 1
ATOM 1583 C C . ASP A 1 196 ? 15.881 2.711 -31.549 1.00 87.94 196 ASP A C 1
ATOM 1585 O O . ASP A 1 196 ? 17.099 2.909 -31.640 1.00 87.94 196 ASP A O 1
ATOM 1589 N N . PRO A 1 197 ? 14.987 3.671 -31.863 1.00 88.94 197 PRO A N 1
ATOM 1590 C CA . PRO A 1 197 ? 15.385 5.013 -32.293 1.00 88.94 197 PRO A CA 1
ATOM 1591 C C . PRO A 1 197 ? 16.180 5.786 -31.229 1.00 88.94 197 PRO A C 1
ATOM 1593 O O . PRO A 1 197 ? 16.786 6.809 -31.548 1.00 88.94 197 PRO A O 1
ATOM 1596 N N . GLN A 1 198 ? 16.178 5.317 -29.980 1.00 91.25 198 GLN A N 1
ATOM 1597 C CA . GLN A 1 198 ? 16.927 5.903 -28.873 1.00 91.25 198 GLN A CA 1
ATOM 1598 C C . GLN A 1 198 ? 18.271 5.205 -28.613 1.00 91.25 198 GLN A C 1
ATOM 1600 O O . GLN A 1 198 ? 19.038 5.671 -27.773 1.00 91.25 198 GLN A O 1
ATOM 1605 N N . SER A 1 199 ? 18.590 4.132 -29.345 1.00 92.00 199 SER A N 1
ATOM 1606 C CA . SER A 1 199 ? 19.852 3.401 -29.199 1.00 92.00 199 SER A CA 1
ATOM 1607 C C . SER A 1 199 ? 20.959 3.933 -30.112 1.00 92.00 199 SER A C 1
ATOM 1609 O O . SER A 1 199 ? 20.738 4.265 -31.283 1.00 92.00 199 SER A O 1
ATOM 1611 N N . CYS A 1 200 ? 22.180 3.977 -29.578 1.00 93.62 200 CYS A N 1
ATOM 1612 C CA . CYS A 1 200 ? 23.384 4.302 -30.332 1.00 93.62 200 CYS A CA 1
ATOM 1613 C C . CYS A 1 200 ? 23.914 3.063 -31.062 1.00 93.62 200 CYS A C 1
ATOM 1615 O O . CYS A 1 200 ? 24.307 2.077 -30.441 1.00 93.62 200 CYS A O 1
ATOM 1617 N N . THR A 1 201 ? 23.953 3.129 -32.393 1.00 93.06 201 THR A N 1
ATOM 1618 C CA . THR A 1 201 ? 24.446 2.048 -33.268 1.00 93.06 201 THR A CA 1
ATOM 1619 C C . THR A 1 201 ? 25.718 2.428 -34.022 1.00 93.06 201 THR A C 1
ATOM 1621 O O . THR A 1 201 ? 26.461 1.552 -34.461 1.00 93.06 201 THR A O 1
ATOM 1624 N N . SER A 1 202 ? 25.993 3.727 -34.168 1.00 94.62 202 SER A N 1
ATOM 1625 C CA . SER A 1 202 ? 27.195 4.239 -34.823 1.00 94.62 202 SER A CA 1
ATOM 1626 C C . SER A 1 202 ? 27.681 5.548 -34.198 1.00 94.62 202 SER A C 1
ATOM 1628 O O . SER A 1 202 ? 26.904 6.334 -33.653 1.00 94.62 202 SER A O 1
ATOM 1630 N N . VAL A 1 203 ? 28.996 5.780 -34.265 1.00 97.38 203 VAL A N 1
ATOM 1631 C CA . VAL A 1 203 ? 29.620 6.999 -33.734 1.00 97.38 203 VAL A CA 1
ATOM 1632 C C . VAL A 1 203 ? 29.172 8.193 -34.573 1.00 97.38 203 VAL A C 1
ATOM 1634 O O . VAL A 1 203 ? 29.225 8.155 -35.801 1.00 97.38 203 VAL A O 1
ATOM 1637 N N . GLY A 1 204 ? 28.734 9.259 -33.907 1.00 96.94 204 GLY A N 1
ATOM 1638 C CA . GLY A 1 204 ? 28.195 10.457 -34.547 1.00 96.94 204 GLY A CA 1
ATOM 1639 C C . GLY A 1 204 ? 26.700 10.389 -34.878 1.00 96.94 204 GLY A C 1
ATOM 1640 O O . GLY A 1 204 ? 26.148 11.395 -35.323 1.00 96.94 204 GLY A O 1
ATOM 1641 N N . GLN A 1 205 ? 26.025 9.254 -34.643 1.00 96.94 205 GLN A N 1
ATOM 1642 C CA . GLN A 1 205 ? 24.562 9.183 -34.690 1.00 96.94 205 GLN A CA 1
ATOM 1643 C C . GLN A 1 205 ? 23.967 10.166 -33.673 1.00 96.94 205 GLN A C 1
ATOM 1645 O O . GLN A 1 205 ? 24.470 10.284 -32.559 1.00 96.94 205 GLN A O 1
ATOM 1650 N N . VAL A 1 206 ? 22.888 10.858 -34.039 1.00 97.00 206 VAL A N 1
ATOM 1651 C CA . VAL A 1 206 ? 22.136 11.702 -33.104 1.00 97.00 206 VAL A CA 1
ATOM 1652 C C . VAL A 1 206 ? 20.867 10.968 -32.692 1.00 97.00 206 VAL A C 1
ATOM 1654 O O . VAL A 1 206 ? 20.054 10.621 -33.548 1.00 97.00 206 VAL A O 1
ATOM 1657 N N . VAL A 1 207 ? 20.699 10.743 -31.392 1.00 96.31 207 VAL A N 1
ATOM 1658 C CA . VAL A 1 207 ? 19.490 10.159 -30.797 1.00 96.31 207 VAL A CA 1
ATOM 1659 C C . VAL A 1 207 ? 18.771 11.202 -29.949 1.00 96.31 207 VAL A C 1
ATOM 1661 O O . VAL A 1 207 ? 19.401 12.083 -29.361 1.00 96.31 207 VAL A O 1
ATOM 1664 N N . THR A 1 208 ? 17.443 11.120 -29.878 1.00 95.31 208 THR A N 1
ATOM 1665 C CA . THR A 1 208 ? 16.641 12.022 -29.042 1.00 95.31 208 THR A CA 1
ATOM 1666 C C . THR A 1 208 ? 16.260 11.329 -27.735 1.00 95.31 208 THR A C 1
ATOM 1668 O O . THR A 1 208 ? 15.529 10.336 -27.724 1.00 95.31 208 THR A O 1
ATOM 1671 N N . TRP A 1 209 ? 16.721 11.888 -26.616 1.00 90.75 209 TRP A N 1
ATOM 1672 C CA . TRP A 1 209 ? 16.460 11.395 -25.264 1.00 90.75 209 TRP A CA 1
ATOM 1673 C C . TRP A 1 209 ? 15.956 12.536 -24.375 1.00 90.75 209 TRP A C 1
ATOM 1675 O O . TRP A 1 209 ? 16.630 13.553 -24.219 1.00 90.75 209 TRP A O 1
ATOM 1685 N N . HIS A 1 210 ? 14.750 12.402 -23.813 1.00 89.00 210 HIS A N 1
ATOM 1686 C CA . HIS A 1 210 ? 14.090 13.446 -23.008 1.00 89.00 210 HIS A CA 1
ATOM 1687 C C . HIS A 1 210 ? 14.144 14.857 -23.631 1.00 89.00 210 HIS A C 1
ATOM 1689 O O . HIS A 1 210 ? 14.496 15.826 -22.962 1.00 89.00 210 HIS A O 1
ATOM 1695 N N . ASN A 1 211 ? 13.800 14.973 -24.918 1.00 91.44 211 ASN A N 1
ATOM 1696 C CA . ASN A 1 211 ? 13.835 16.221 -25.701 1.00 91.44 211 ASN A CA 1
ATOM 1697 C C . ASN A 1 211 ? 15.230 16.836 -25.912 1.00 91.44 211 ASN A C 1
ATOM 1699 O O . ASN A 1 211 ? 15.327 17.945 -26.433 1.00 91.44 211 ASN A O 1
ATOM 1703 N N . ASN A 1 212 ? 16.300 16.125 -25.559 1.00 92.62 212 ASN A N 1
ATOM 1704 C CA . ASN A 1 212 ? 17.668 16.512 -25.876 1.00 92.62 212 ASN A CA 1
ATOM 1705 C C . ASN A 1 212 ? 18.204 15.641 -27.009 1.00 92.62 212 ASN A C 1
ATOM 1707 O O . ASN A 1 212 ? 17.948 14.438 -27.057 1.00 92.62 212 ASN A O 1
ATOM 1711 N N . ASN A 1 213 ? 18.969 16.255 -27.905 1.00 96.69 213 ASN A N 1
ATOM 1712 C CA . ASN A 1 213 ? 19.704 15.537 -28.935 1.00 96.69 213 ASN A CA 1
ATOM 1713 C C . ASN A 1 213 ? 21.083 15.176 -28.386 1.00 96.69 213 ASN A C 1
ATOM 1715 O O . ASN A 1 213 ? 21.852 16.062 -28.014 1.00 96.69 213 ASN A O 1
ATOM 1719 N N . LEU A 1 214 ? 21.373 13.881 -28.331 1.00 96.88 214 LEU A N 1
ATOM 1720 C CA . LEU A 1 214 ? 22.647 13.333 -27.884 1.00 96.88 214 LEU A CA 1
ATOM 1721 C C . LEU A 1 214 ? 23.398 12.783 -29.093 1.00 96.88 214 LEU A C 1
ATOM 1723 O O . LEU A 1 214 ? 22.828 12.037 -29.886 1.00 96.88 214 LEU A O 1
ATOM 1727 N N . THR A 1 215 ? 24.669 13.153 -29.227 1.00 97.81 215 THR A N 1
ATOM 1728 C CA . THR A 1 215 ? 25.558 12.603 -30.254 1.00 97.81 215 THR A CA 1
ATOM 1729 C C . THR A 1 215 ? 26.288 11.399 -29.679 1.00 97.81 215 THR A C 1
ATOM 1731 O O . THR A 1 215 ? 27.060 11.548 -28.736 1.00 97.81 215 THR A O 1
ATOM 1734 N N . CYS A 1 216 ? 26.061 10.228 -30.261 1.00 97.56 216 CYS A N 1
ATOM 1735 C CA . CYS A 1 216 ? 26.653 8.967 -29.841 1.00 97.56 216 CYS A CA 1
ATOM 1736 C C . CYS A 1 216 ? 28.179 8.973 -30.001 1.00 97.56 216 CYS A C 1
ATOM 1738 O O . CYS A 1 216 ? 28.711 9.314 -31.064 1.00 97.56 216 CYS A O 1
ATOM 1740 N N . THR A 1 217 ? 28.878 8.536 -28.962 1.00 97.88 217 THR A N 1
ATOM 1741 C CA . THR A 1 217 ? 30.318 8.265 -28.947 1.00 97.88 217 THR A CA 1
ATOM 1742 C C . THR A 1 217 ? 30.586 6.759 -29.031 1.00 97.88 217 THR A C 1
ATOM 1744 O O . THR A 1 217 ? 29.659 5.953 -29.072 1.00 97.88 217 THR A O 1
ATOM 1747 N N . GLU A 1 218 ? 31.857 6.352 -29.085 1.00 97.06 218 GLU A N 1
ATOM 1748 C CA . GLU A 1 218 ? 32.222 4.927 -29.081 1.00 97.06 218 GLU A CA 1
ATOM 1749 C C . GLU A 1 218 ? 31.811 4.219 -27.778 1.00 97.06 218 GLU A C 1
ATOM 1751 O O . GLU A 1 218 ? 31.491 3.033 -27.796 1.00 97.06 218 GLU A O 1
ATOM 1756 N N . GLU A 1 219 ? 31.781 4.942 -26.656 1.00 95.38 219 GLU A N 1
ATOM 1757 C CA . GLU A 1 219 ? 31.419 4.395 -25.343 1.00 95.38 219 GLU A CA 1
ATOM 1758 C C . GLU A 1 219 ? 29.913 4.118 -25.209 1.00 95.38 219 GLU A C 1
ATOM 1760 O O . GLU A 1 219 ? 29.516 3.24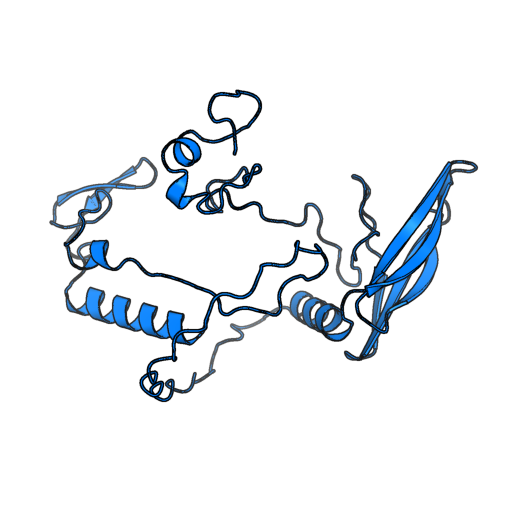4 -24.440 1.00 95.38 219 GLU A O 1
ATOM 1765 N N . ASP A 1 220 ? 29.086 4.815 -25.994 1.00 94.06 220 ASP A N 1
ATOM 1766 C CA . ASP A 1 220 ? 27.624 4.686 -25.974 1.00 94.06 220 ASP A CA 1
ATOM 1767 C C . ASP A 1 220 ? 27.118 3.485 -26.791 1.00 94.06 220 ASP A C 1
ATOM 1769 O O . ASP A 1 220 ? 25.950 3.101 -26.697 1.00 94.06 220 ASP A O 1
ATOM 1773 N N . ILE A 1 221 ? 27.981 2.886 -27.617 1.00 93.81 221 ILE A N 1
ATOM 1774 C CA . ILE A 1 221 ? 27.642 1.735 -28.456 1.00 93.81 221 ILE A CA 1
ATOM 1775 C C . ILE A 1 221 ? 27.941 0.460 -27.672 1.00 93.81 221 ILE A C 1
ATOM 1777 O O . ILE A 1 221 ? 29.098 0.135 -27.397 1.00 93.81 221 ILE A O 1
ATOM 1781 N N . MET A 1 222 ? 26.896 -0.302 -27.342 1.00 91.25 222 MET A N 1
ATOM 1782 C CA . MET A 1 222 ? 27.070 -1.553 -26.609 1.00 91.25 222 MET A CA 1
ATOM 1783 C C . MET A 1 222 ? 27.874 -2.578 -27.415 1.00 91.25 222 MET A C 1
ATOM 1785 O O . MET A 1 222 ? 27.475 -3.028 -28.490 1.00 91.25 222 MET A O 1
ATOM 1789 N N . LYS A 1 223 ? 28.996 -3.006 -26.841 1.00 93.19 223 LYS A N 1
ATOM 1790 C CA . LYS A 1 223 ? 29.836 -4.087 -27.359 1.00 93.19 223 LYS A CA 1
ATOM 1791 C C . LYS A 1 223 ? 29.168 -5.447 -27.111 1.00 93.19 223 LYS A C 1
ATOM 1793 O O . LYS A 1 223 ? 28.426 -5.593 -26.136 1.00 93.19 223 LYS A O 1
ATOM 1798 N N . PRO A 1 224 ? 29.481 -6.486 -27.910 1.00 91.19 224 PRO A N 1
ATOM 1799 C CA . PRO A 1 224 ? 28.930 -7.832 -27.713 1.00 91.19 224 PRO A CA 1
ATOM 1800 C C . PRO A 1 224 ? 29.108 -8.376 -26.287 1.00 91.19 224 PRO A C 1
ATOM 1802 O O . PRO A 1 224 ? 28.196 -8.987 -25.734 1.00 91.19 224 PRO A O 1
ATOM 1805 N N . GLU A 1 225 ? 30.253 -8.097 -25.662 1.00 93.06 225 GLU A N 1
ATOM 1806 C CA . GLU A 1 225 ? 30.547 -8.492 -24.278 1.00 93.06 225 GLU A CA 1
ATOM 1807 C C . GLU A 1 225 ? 29.620 -7.798 -23.266 1.00 93.06 225 GLU A C 1
ATOM 1809 O O . GLU A 1 225 ? 29.128 -8.437 -22.338 1.00 93.06 225 GLU A O 1
ATOM 1814 N N . GLN A 1 226 ? 29.317 -6.512 -23.476 1.00 91.56 226 GLN A N 1
ATOM 1815 C CA . GLN A 1 226 ? 28.405 -5.744 -22.622 1.00 91.56 226 GLN A CA 1
ATOM 1816 C C . GLN A 1 226 ? 26.959 -6.233 -22.770 1.00 91.56 226 GLN A C 1
ATOM 1818 O O . GLN A 1 226 ? 26.255 -6.365 -21.772 1.00 91.56 226 GLN A O 1
ATOM 1823 N N . ILE A 1 227 ? 26.535 -6.568 -23.995 1.00 90.38 227 ILE A N 1
ATOM 1824 C CA . ILE A 1 227 ? 25.213 -7.158 -24.257 1.00 90.38 227 ILE A CA 1
ATOM 1825 C C . ILE A 1 227 ? 25.086 -8.508 -23.545 1.00 90.38 227 ILE A C 1
ATOM 1827 O O . ILE A 1 227 ? 24.077 -8.762 -22.887 1.00 90.38 227 ILE A O 1
ATOM 1831 N N . SER A 1 228 ? 26.114 -9.359 -23.637 1.00 90.38 228 SER A N 1
ATOM 1832 C CA . SER A 1 228 ? 26.136 -10.655 -22.953 1.00 90.38 228 SER A CA 1
ATOM 1833 C C . SER A 1 228 ? 26.049 -10.490 -21.434 1.00 90.38 228 SER A C 1
ATOM 1835 O O . SER A 1 228 ? 25.217 -11.133 -20.796 1.00 90.38 228 SER A O 1
ATOM 1837 N N . ALA A 1 229 ? 26.854 -9.591 -20.858 1.00 91.94 229 ALA A N 1
ATOM 1838 C CA . ALA A 1 229 ? 26.843 -9.314 -19.422 1.00 91.94 229 ALA A CA 1
ATOM 1839 C C . ALA A 1 229 ? 25.481 -8.773 -18.947 1.00 91.94 229 ALA A C 1
ATOM 1841 O O . ALA A 1 229 ? 24.969 -9.187 -17.904 1.00 91.94 229 ALA A O 1
ATOM 1842 N N . TYR A 1 230 ? 24.851 -7.888 -19.726 1.00 89.75 230 TYR A N 1
ATOM 1843 C CA . TYR A 1 230 ? 23.503 -7.396 -19.445 1.00 89.75 230 TYR A CA 1
ATOM 1844 C C . TYR A 1 230 ? 22.465 -8.527 -19.466 1.00 89.75 230 TYR A C 1
ATOM 1846 O O . TYR A 1 230 ? 21.679 -8.661 -18.529 1.00 89.75 230 TYR A O 1
ATOM 1854 N N . GLN A 1 231 ? 22.473 -9.376 -20.498 1.00 88.81 231 GLN A N 1
ATOM 1855 C CA . GLN A 1 231 ? 21.521 -10.485 -20.617 1.00 88.81 231 GLN A CA 1
ATOM 1856 C C . GLN A 1 231 ? 21.656 -11.486 -19.465 1.00 88.81 231 GLN A C 1
ATOM 1858 O O . GLN A 1 231 ? 20.642 -11.925 -18.920 1.00 88.81 231 GLN A O 1
ATOM 1863 N N . GLU A 1 232 ? 22.886 -11.803 -19.057 1.00 89.19 232 GLU A N 1
ATOM 1864 C CA . GLU A 1 232 ? 23.157 -12.634 -17.883 1.00 89.19 232 GLU A CA 1
ATOM 1865 C C . GLU A 1 232 ? 22.645 -11.971 -16.597 1.00 89.19 232 GLU A C 1
ATOM 1867 O O . GLU A 1 232 ? 21.958 -12.605 -15.795 1.00 89.19 232 GLU A O 1
ATOM 1872 N N . THR A 1 233 ? 22.886 -10.667 -16.435 1.00 88.50 233 THR A N 1
ATOM 1873 C CA . THR A 1 233 ? 22.395 -9.894 -15.285 1.00 88.50 233 THR A CA 1
ATOM 1874 C C . THR A 1 233 ? 20.870 -9.945 -15.190 1.00 88.50 233 THR A C 1
ATOM 1876 O O . THR A 1 233 ? 20.329 -10.226 -14.121 1.00 88.50 233 THR A O 1
ATOM 1879 N N . ILE A 1 234 ? 20.154 -9.746 -16.300 1.00 84.94 234 ILE A N 1
ATOM 1880 C CA . ILE A 1 234 ? 18.687 -9.810 -16.296 1.00 84.94 234 ILE A CA 1
ATOM 1881 C C . ILE A 1 234 ? 18.173 -11.239 -16.070 1.00 84.94 234 ILE A C 1
ATOM 1883 O O . ILE A 1 234 ? 17.176 -11.430 -15.368 1.00 84.94 234 ILE A O 1
ATOM 1887 N N . ALA A 1 235 ? 18.845 -12.254 -16.618 1.00 83.88 235 ALA A N 1
ATOM 1888 C CA . ALA A 1 235 ? 18.503 -13.650 -16.353 1.00 83.88 235 ALA A CA 1
ATOM 1889 C C . ALA A 1 235 ? 18.638 -13.989 -14.859 1.00 83.88 235 ALA A C 1
ATOM 1891 O O . ALA A 1 235 ? 17.756 -14.647 -14.304 1.00 83.88 235 ALA A O 1
ATOM 1892 N N . ASN A 1 236 ? 19.677 -13.467 -14.201 1.00 83.81 236 ASN A N 1
ATOM 1893 C CA . ASN A 1 236 ? 19.853 -13.587 -12.758 1.00 83.81 236 ASN A CA 1
ATOM 1894 C C . ASN A 1 236 ? 18.716 -12.889 -12.006 1.00 83.81 236 ASN A C 1
ATOM 1896 O O . ASN A 1 236 ? 18.090 -13.521 -11.163 1.00 83.81 236 ASN A O 1
ATOM 1900 N N . VAL A 1 237 ? 18.367 -11.643 -12.353 1.00 79.69 237 VAL A N 1
ATOM 1901 C CA . VAL A 1 237 ? 17.242 -10.914 -11.728 1.00 79.69 237 VAL A CA 1
ATOM 1902 C C . VAL A 1 237 ? 15.936 -11.708 -11.814 1.00 79.69 237 VAL A C 1
ATOM 1904 O O . VAL A 1 237 ? 15.221 -11.821 -10.822 1.00 79.69 237 VAL A O 1
ATOM 1907 N N . LYS A 1 238 ? 15.643 -12.324 -12.966 1.00 73.75 238 LYS A N 1
ATOM 1908 C CA . LYS A 1 238 ? 14.446 -13.158 -13.145 1.00 73.75 238 LYS A CA 1
ATOM 1909 C C . LYS A 1 238 ? 14.416 -14.375 -12.215 1.00 73.75 238 LYS A C 1
ATOM 1911 O O . LYS A 1 238 ? 13.335 -14.828 -11.864 1.00 73.75 238 LYS A O 1
ATOM 1916 N N . ALA A 1 239 ? 15.569 -14.916 -11.829 1.00 71.38 239 ALA A N 1
ATOM 1917 C CA . ALA A 1 239 ? 15.640 -16.036 -10.894 1.00 71.38 239 ALA A CA 1
ATOM 1918 C C . ALA A 1 239 ? 15.352 -15.631 -9.434 1.00 71.38 239 ALA A C 1
ATOM 1920 O O . ALA A 1 239 ? 15.086 -16.509 -8.614 1.00 71.38 239 ALA A O 1
ATOM 1921 N N . TYR A 1 240 ? 15.403 -14.333 -9.107 1.00 65.31 240 TYR A N 1
ATOM 1922 C CA . TYR A 1 240 ? 15.202 -13.808 -7.749 1.00 65.31 240 TYR A CA 1
ATOM 1923 C C . TYR A 1 240 ? 13.804 -13.213 -7.493 1.00 65.31 240 TYR A C 1
ATOM 1925 O O . TYR A 1 240 ? 13.504 -12.891 -6.343 1.00 65.31 240 TYR A O 1
ATOM 1933 N N . LEU A 1 241 ? 12.968 -13.058 -8.528 1.00 61.34 241 LEU A N 1
ATOM 1934 C CA . LEU A 1 241 ? 11.615 -12.473 -8.466 1.00 61.34 241 LEU A CA 1
ATOM 1935 C C . LEU A 1 241 ? 10.521 -13.542 -8.577 1.00 61.34 241 LEU A C 1
ATOM 1937 O O . LEU A 1 241 ? 9.455 -13.350 -7.946 1.00 61.34 241 LEU A O 1
#

InterPro domains:
  IPR053324 Hydrophobic Surface Structural Protein [PTHR48128] (41-199)

Radius of gyration: 25.61 Å; chains: 1; bounding box: 56×52×58 Å

Sequence (241 aa):
MIDCNNPTTNADSRYCNNPGYYNPNGYNISGIYESFDYQPLKYPKFICPRGKAAIQGLTYYIDDICASYQCNEYTSFYLDVITDTTTNSTKQLTCSSKGQTFTFKRNYSENIYLMRTVTCPSPEQFCRTRELLDQHFMSDPFSGVIFPTPRPTPEQTPRPTPKPTPQPTPIFDSIPEFQPIRIVNDNRFFNGTYPDPQSCTSVGQVVTWHNNNLTCTEEDIMKPEQISAYQETIANVKAYL

Organism: Trichomonas vaginalis (strain ATCC PRA-98 / G3) (NCBI:txid412133)